Protein AF-A0A495A638-F1 (afdb_monomer)

Structure (mmCIF, N/CA/C/O backbone):
data_AF-A0A495A638-F1
#
_entry.id   AF-A0A495A638-F1
#
loop_
_atom_site.group_PDB
_atom_site.id
_atom_site.type_symbol
_atom_site.label_atom_id
_atom_site.label_alt_id
_atom_site.label_comp_id
_atom_site.label_asym_id
_atom_site.label_entity_id
_atom_site.label_seq_id
_atom_site.pdbx_PDB_ins_code
_atom_site.Cartn_x
_atom_site.Cartn_y
_atom_site.Cartn_z
_atom_site.occupancy
_atom_site.B_iso_or_equiv
_atom_site.auth_seq_id
_atom_site.auth_comp_id
_atom_site.auth_asym_id
_atom_site.auth_atom_id
_atom_site.pdbx_PDB_model_num
ATOM 1 N N . MET A 1 1 ? -1.294 9.140 -7.785 1.00 61.38 1 MET A N 1
ATOM 2 C CA . MET A 1 1 ? -2.385 8.685 -6.897 1.00 61.38 1 MET A CA 1
ATOM 3 C C . MET A 1 1 ? -3.559 9.631 -7.069 1.00 61.38 1 MET A C 1
ATOM 5 O O . MET A 1 1 ? -3.338 10.833 -7.015 1.00 61.38 1 MET A O 1
ATOM 9 N N . ASN A 1 2 ? -4.762 9.113 -7.320 1.00 72.81 2 ASN A N 1
ATOM 10 C CA . ASN A 1 2 ? -5.981 9.914 -7.435 1.00 72.81 2 AS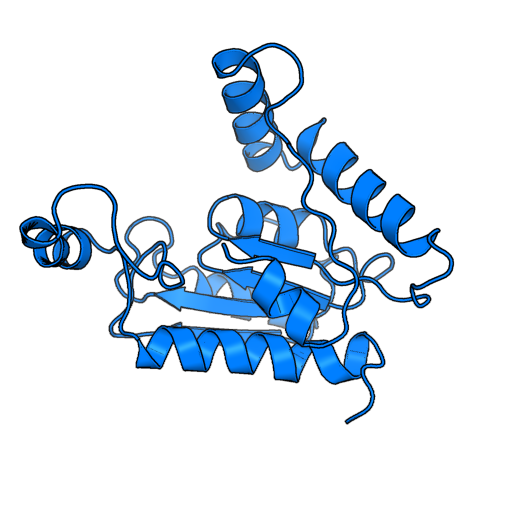N A CA 1
ATOM 11 C C . ASN A 1 2 ? -6.900 9.580 -6.244 1.00 72.81 2 ASN A C 1
ATOM 13 O O . ASN A 1 2 ? -7.662 8.619 -6.348 1.00 72.81 2 ASN A O 1
ATOM 17 N N . PRO A 1 3 ? -6.814 10.307 -5.112 1.00 79.19 3 PRO A N 1
ATOM 18 C CA . PRO A 1 3 ? -7.669 10.039 -3.951 1.00 79.19 3 PRO A CA 1
ATOM 19 C C . PRO A 1 3 ? -9.162 10.185 -4.281 1.00 79.19 3 PRO A C 1
ATOM 21 O O . PRO A 1 3 ? -9.983 9.487 -3.696 1.00 79.19 3 PRO A O 1
ATOM 24 N N . GLY A 1 4 ? -9.508 10.996 -5.290 1.00 85.69 4 GLY A N 1
ATOM 25 C CA . GLY A 1 4 ? -10.879 11.135 -5.783 1.00 85.69 4 GLY A CA 1
ATOM 26 C C . GLY A 1 4 ? -11.460 9.851 -6.380 1.00 85.69 4 GLY A C 1
ATOM 27 O O . GLY A 1 4 ? -12.674 9.694 -6.382 1.00 85.69 4 GLY A O 1
ATOM 28 N N . ARG A 1 5 ? -10.623 8.907 -6.841 1.00 90.94 5 ARG A N 1
ATOM 29 C CA . ARG A 1 5 ? -11.105 7.595 -7.301 1.00 90.94 5 ARG A CA 1
ATOM 30 C C . ARG A 1 5 ? -11.648 6.764 -6.139 1.00 90.94 5 ARG A C 1
ATOM 32 O O . ARG A 1 5 ? -12.732 6.220 -6.263 1.00 90.94 5 ARG A O 1
ATOM 39 N N . ILE A 1 6 ? -10.914 6.716 -5.026 1.00 92.31 6 ILE A N 1
ATOM 40 C CA . ILE A 1 6 ? -11.319 5.965 -3.828 1.00 92.31 6 ILE A CA 1
ATOM 41 C C . ILE A 1 6 ? -12.529 6.640 -3.174 1.00 92.31 6 ILE A C 1
ATOM 43 O O . ILE A 1 6 ? -13.487 5.964 -2.820 1.00 92.31 6 ILE A O 1
ATOM 47 N N . ALA A 1 7 ? -12.533 7.975 -3.094 1.00 91.50 7 ALA A N 1
ATOM 48 C CA . ALA A 1 7 ? -13.694 8.717 -2.603 1.00 91.50 7 ALA A CA 1
ATOM 49 C C . ALA A 1 7 ? -14.946 8.491 -3.474 1.00 91.50 7 ALA A C 1
ATOM 51 O O . ALA A 1 7 ? -16.061 8.425 -2.966 1.00 91.50 7 ALA A O 1
ATOM 52 N N . GLY A 1 8 ? -14.766 8.302 -4.786 1.00 92.00 8 GLY A N 1
ATOM 53 C CA . GLY A 1 8 ? -15.844 7.960 -5.717 1.00 92.00 8 GLY A CA 1
ATOM 54 C C . GLY A 1 8 ? -16.521 6.610 -5.447 1.00 92.00 8 GLY A C 1
ATOM 55 O O . GLY A 1 8 ? -17.632 6.405 -5.925 1.00 92.00 8 GLY A O 1
ATOM 56 N N . TRP A 1 9 ? -15.894 5.726 -4.665 1.00 92.00 9 TRP A N 1
ATOM 57 C CA . TRP A 1 9 ? -16.476 4.460 -4.205 1.00 92.00 9 TRP A CA 1
ATOM 58 C C . TRP A 1 9 ? -17.311 4.605 -2.920 1.00 92.00 9 TRP A C 1
ATOM 60 O O . TRP A 1 9 ? -17.818 3.616 -2.405 1.00 92.00 9 TRP A O 1
ATOM 70 N N . GLY A 1 10 ? -17.458 5.828 -2.393 1.00 91.19 10 GLY A N 1
ATOM 71 C CA . GLY A 1 10 ? -18.228 6.103 -1.176 1.00 91.19 10 GLY A CA 1
ATOM 72 C C . GLY A 1 10 ? -17.421 6.034 0.122 1.00 91.19 10 GLY A C 1
ATOM 73 O O . GLY A 1 10 ? -18.013 5.958 1.194 1.00 91.19 10 GLY A O 1
ATOM 74 N N . TYR A 1 11 ? -16.087 6.063 0.044 1.00 92.50 11 TYR A N 1
ATOM 75 C CA . TYR A 1 11 ? -15.212 6.096 1.218 1.00 92.50 11 TYR A CA 1
ATOM 76 C C . TYR A 1 11 ? -14.776 7.517 1.576 1.00 92.50 11 TYR A C 1
ATOM 78 O O . TYR A 1 11 ? -14.416 8.307 0.702 1.00 92.50 11 TYR A O 1
ATOM 86 N N . GLU A 1 12 ? -14.676 7.799 2.872 1.00 94.06 12 GLU A N 1
ATOM 87 C CA . GLU A 1 12 ? -13.921 8.951 3.363 1.00 94.06 12 GLU A CA 1
ATOM 88 C C . GLU A 1 12 ? -12.415 8.668 3.277 1.00 94.06 12 GLU A C 1
ATOM 90 O O . GLU A 1 12 ? -11.941 7.595 3.660 1.00 94.06 12 GLU A O 1
ATOM 95 N N . VAL A 1 13 ? -11.642 9.623 2.749 1.00 95.00 13 VAL A N 1
ATOM 96 C CA . VAL A 1 13 ? -10.218 9.421 2.432 1.00 95.00 13 VAL A CA 1
ATOM 97 C C . VAL A 1 13 ? -9.363 10.518 3.051 1.00 95.00 13 VAL A C 1
ATOM 99 O O . VAL A 1 13 ? -9.501 11.695 2.723 1.00 95.00 13 VAL A O 1
ATOM 102 N N . VAL A 1 14 ? -8.387 10.113 3.864 1.00 95.19 14 VAL A N 1
ATOM 103 C CA . VAL A 1 14 ? -7.319 10.986 4.364 1.00 95.19 14 VAL A CA 1
ATOM 104 C C . VAL A 1 14 ? -5.984 10.618 3.718 1.00 95.19 14 VAL A C 1
ATOM 106 O O . VAL A 1 14 ? -5.647 9.445 3.564 1.00 95.19 14 VAL A O 1
ATOM 109 N N . VAL A 1 15 ? -5.205 11.632 3.334 1.00 95.06 15 VAL A N 1
ATOM 110 C CA . VAL A 1 15 ? -3.858 11.461 2.771 1.00 95.06 15 VAL A CA 1
ATOM 111 C C . VAL A 1 15 ? -2.881 12.290 3.604 1.00 95.06 15 VAL A C 1
ATOM 113 O O . VAL A 1 15 ? -2.776 13.497 3.375 1.00 95.06 15 VAL A O 1
ATOM 116 N N . PRO A 1 16 ? -2.185 11.691 4.587 1.00 92.38 16 PRO A N 1
ATOM 117 C CA . PRO A 1 16 ? -1.263 12.445 5.425 1.00 92.38 16 PRO A CA 1
ATOM 118 C C . PRO A 1 16 ? -0.038 12.923 4.641 1.00 92.38 16 PRO A C 1
ATOM 120 O O . PRO A 1 16 ? 0.579 12.161 3.892 1.00 92.38 16 PRO A O 1
ATOM 123 N N . ASP A 1 17 ? 0.360 14.178 4.862 1.00 90.38 17 ASP A N 1
ATOM 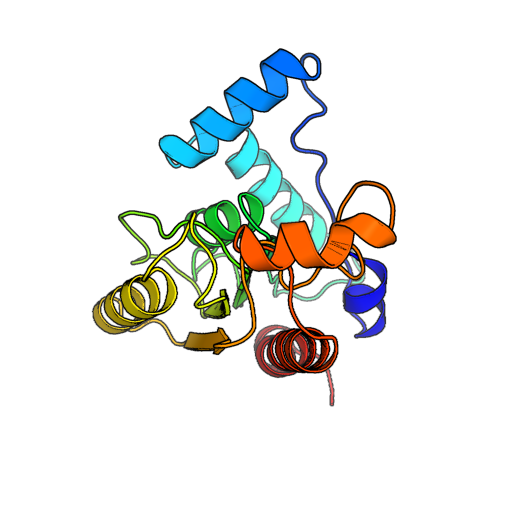124 C CA . ASP A 1 17 ? 1.629 14.703 4.359 1.00 90.38 17 ASP A CA 1
ATOM 125 C C . ASP A 1 17 ? 2.786 14.306 5.287 1.00 90.38 17 ASP A C 1
ATOM 127 O O . ASP A 1 17 ? 3.143 15.017 6.232 1.00 90.38 17 ASP A O 1
ATOM 131 N N . LEU A 1 18 ? 3.400 13.164 4.972 1.00 87.06 18 LEU A N 1
ATOM 132 C CA . LEU A 1 18 ? 4.546 12.610 5.702 1.00 87.06 18 LEU A CA 1
ATOM 133 C C . LEU A 1 18 ? 5.837 13.442 5.546 1.00 87.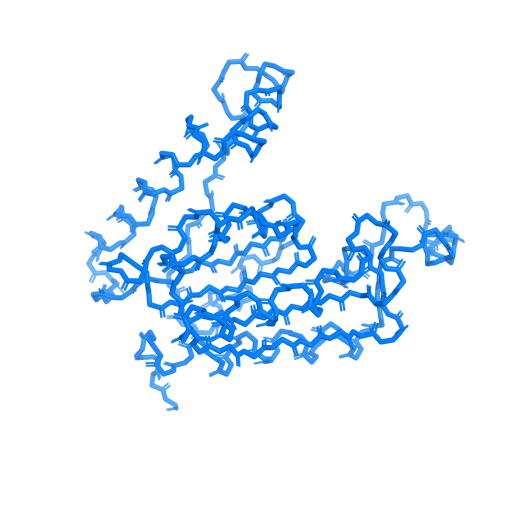06 18 LEU A C 1
ATOM 135 O O . LEU A 1 18 ? 6.838 13.150 6.204 1.00 87.06 18 LEU A O 1
ATOM 139 N N . TYR A 1 19 ? 5.847 14.470 4.688 1.00 83.81 19 TYR A N 1
ATOM 140 C CA . TYR A 1 19 ? 7.032 15.273 4.370 1.00 83.81 19 TYR A CA 1
ATOM 141 C C . TYR A 1 19 ? 6.978 16.717 4.886 1.00 83.81 19 TYR A C 1
ATOM 143 O O . TYR A 1 19 ? 7.816 17.540 4.509 1.00 83.81 19 TYR A O 1
ATOM 151 N N . SER A 1 20 ? 6.020 17.022 5.756 1.00 77.44 20 SER A N 1
ATOM 152 C CA . SER A 1 20 ? 5.736 18.384 6.217 1.00 77.44 20 SER A CA 1
ATOM 153 C C . SER A 1 20 ? 6.624 18.863 7.377 1.00 77.44 20 SER A C 1
ATOM 155 O O . SER A 1 20 ? 6.855 20.064 7.522 1.00 77.44 20 SER A O 1
ATOM 157 N N . ASP A 1 21 ? 7.176 17.952 8.186 1.00 67.75 21 ASP A N 1
ATOM 158 C CA . ASP A 1 21 ? 7.799 18.314 9.467 1.00 67.75 21 ASP A CA 1
ATOM 159 C C . ASP A 1 21 ? 9.340 18.392 9.409 1.00 67.75 21 ASP A C 1
ATOM 161 O O . ASP A 1 21 ? 10.048 17.381 9.479 1.00 67.75 21 ASP A O 1
ATOM 165 N N . GLY A 1 22 ? 9.886 19.606 9.263 1.00 62.41 22 GLY A N 1
ATOM 166 C CA . GLY A 1 22 ? 11.335 19.867 9.331 1.00 62.41 22 GLY A CA 1
ATOM 167 C C . GLY A 1 22 ? 12.065 20.114 8.000 1.00 62.41 22 GLY A C 1
ATOM 168 O O . GLY A 1 22 ? 13.298 20.080 7.977 1.00 62.41 22 GLY A O 1
ATOM 169 N N . GLY A 1 23 ? 11.337 20.407 6.917 1.00 71.12 23 GLY A N 1
ATOM 170 C CA . GLY A 1 23 ? 11.876 20.762 5.597 1.00 71.12 23 GLY A CA 1
ATOM 171 C C . GLY A 1 23 ? 12.256 19.555 4.726 1.00 71.12 23 GLY A C 1
ATOM 172 O O . GLY A 1 23 ? 12.795 18.560 5.208 1.00 71.12 23 GLY A O 1
ATOM 173 N N . ALA A 1 24 ? 12.040 19.670 3.408 1.00 73.38 24 ALA A N 1
ATOM 174 C CA . ALA A 1 24 ? 11.979 18.543 2.462 1.00 73.38 24 ALA A CA 1
ATOM 175 C C . ALA A 1 24 ? 13.090 17.478 2.598 1.00 73.38 24 ALA A C 1
ATOM 177 O O . ALA A 1 24 ? 12.812 16.281 2.566 1.00 73.38 24 ALA A O 1
ATOM 178 N N . ARG A 1 25 ? 14.357 17.881 2.789 1.00 76.00 25 ARG A N 1
ATOM 179 C CA . ARG A 1 25 ? 15.481 16.930 2.922 1.00 76.00 25 ARG A CA 1
ATOM 180 C C . ARG A 1 25 ? 15.446 16.140 4.231 1.00 76.00 25 ARG A C 1
ATOM 182 O O . ARG A 1 25 ? 15.685 14.935 4.215 1.00 76.00 25 ARG A O 1
ATOM 189 N N . ARG A 1 26 ? 15.171 16.801 5.359 1.00 77.31 26 ARG A N 1
ATOM 190 C CA . ARG A 1 26 ? 15.143 16.156 6.681 1.00 77.31 26 ARG A CA 1
ATOM 191 C C . ARG A 1 26 ? 13.958 15.203 6.778 1.00 77.31 26 ARG A C 1
ATOM 193 O O . ARG A 1 26 ? 14.130 14.088 7.266 1.00 77.31 26 ARG A O 1
ATOM 200 N N . CYS A 1 27 ? 12.805 15.611 6.251 1.00 79.56 27 CYS A N 1
ATOM 201 C CA . CYS A 1 27 ? 11.609 14.778 6.222 1.00 79.56 27 CYS A CA 1
ATOM 202 C C . CYS A 1 27 ? 11.807 13.538 5.347 1.00 79.56 27 CYS A C 1
ATOM 204 O O . CYS A 1 27 ? 11.461 12.437 5.767 1.00 79.56 27 CYS A O 1
ATOM 206 N N . LEU A 1 28 ? 12.427 13.684 4.168 1.00 84.12 28 LEU A N 1
ATOM 207 C CA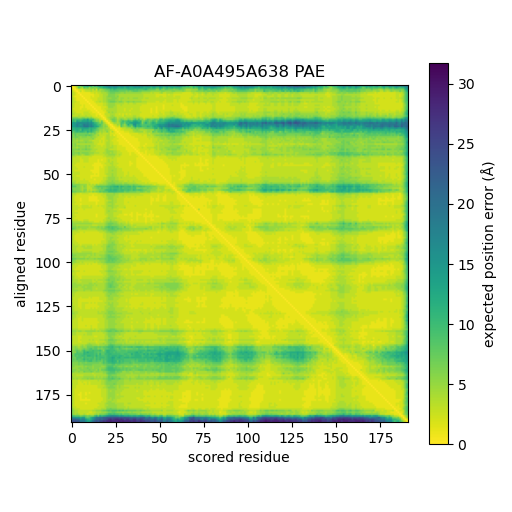 . LEU A 1 28 ? 12.711 12.546 3.293 1.00 84.12 28 LEU A CA 1
ATOM 208 C C . LEU A 1 28 ? 13.631 11.527 3.975 1.00 84.12 28 LEU A C 1
ATOM 210 O O . LEU A 1 28 ? 13.320 10.339 3.989 1.00 84.12 28 LEU A O 1
ATOM 214 N N . VAL A 1 29 ? 14.728 11.981 4.589 1.00 85.19 29 VAL A N 1
ATOM 215 C CA . VAL A 1 29 ? 15.650 11.092 5.317 1.00 85.19 29 VAL A CA 1
ATOM 216 C C . VAL A 1 29 ? 14.944 10.399 6.483 1.00 85.19 29 VAL A C 1
ATOM 218 O O . VAL A 1 29 ? 15.103 9.193 6.660 1.00 85.19 29 VAL A O 1
ATOM 221 N N . ALA A 1 30 ? 14.146 11.132 7.263 1.00 85.12 30 ALA A N 1
ATOM 222 C CA . ALA A 1 30 ? 13.390 10.562 8.375 1.00 85.12 30 ALA A CA 1
ATOM 223 C C . ALA A 1 30 ? 12.369 9.516 7.900 1.00 85.12 30 ALA A C 1
ATOM 225 O O . ALA A 1 30 ? 12.281 8.444 8.489 1.00 85.12 30 ALA A O 1
ATOM 226 N N . THR A 1 31 ? 11.662 9.787 6.804 1.00 87.00 31 THR A N 1
ATOM 227 C CA . THR A 1 31 ? 10.660 8.879 6.231 1.00 87.00 31 THR A CA 1
ATOM 228 C C . THR A 1 31 ? 11.309 7.612 5.677 1.00 87.00 31 THR A C 1
ATOM 230 O O . THR A 1 31 ? 10.886 6.507 6.008 1.00 87.00 31 THR A O 1
ATOM 233 N N . MET A 1 32 ? 12.404 7.747 4.922 1.00 88.12 32 MET A N 1
ATOM 234 C CA . MET A 1 32 ? 13.183 6.600 4.439 1.00 88.12 32 MET A CA 1
ATOM 235 C C . MET A 1 32 ? 13.738 5.770 5.601 1.00 88.12 32 MET A C 1
ATOM 237 O O . MET A 1 32 ? 13.712 4.540 5.560 1.00 88.12 32 MET A O 1
ATOM 241 N N . ARG A 1 33 ? 14.191 6.429 6.677 1.00 89.69 33 ARG A N 1
ATOM 242 C CA . ARG A 1 33 ? 14.616 5.737 7.895 1.00 89.69 33 ARG A CA 1
ATOM 243 C C . ARG A 1 33 ? 13.455 4.971 8.517 1.00 89.69 33 ARG A C 1
ATOM 245 O O . ARG A 1 33 ? 13.635 3.798 8.824 1.00 89.69 33 ARG A O 1
ATOM 252 N N . SER A 1 34 ? 12.280 5.589 8.638 1.00 91.25 34 SER A N 1
ATOM 253 C CA . SER A 1 34 ? 11.097 4.925 9.184 1.00 91.25 34 SER A CA 1
ATOM 254 C C . SER A 1 34 ? 10.675 3.699 8.396 1.00 91.25 34 SER A C 1
ATOM 256 O O . SER A 1 34 ? 10.327 2.694 9.012 1.00 91.25 34 SER A O 1
ATOM 258 N N . MET A 1 35 ? 10.791 3.750 7.068 1.00 89.88 35 MET A N 1
ATOM 259 C CA . MET A 1 35 ? 10.606 2.580 6.215 1.00 89.88 35 MET A CA 1
ATOM 260 C C . MET A 1 35 ? 11.610 1.476 6.559 1.00 89.88 35 MET A C 1
ATOM 262 O O . MET A 1 35 ? 11.230 0.341 6.818 1.00 89.88 35 MET A O 1
ATOM 266 N N . SER A 1 36 ? 12.901 1.818 6.603 1.00 88.12 36 SER A N 1
ATOM 267 C CA . SER A 1 36 ? 13.967 0.832 6.819 1.00 88.12 36 SER A CA 1
ATOM 268 C C . SER A 1 36 ? 13.940 0.182 8.205 1.00 88.12 36 SER A C 1
ATOM 270 O O . SER A 1 36 ? 14.322 -0.974 8.343 1.00 88.12 36 SER A O 1
ATOM 272 N N . THR A 1 37 ? 13.512 0.914 9.239 1.00 90.50 37 THR A N 1
ATOM 273 C CA . THR A 1 37 ? 13.539 0.435 10.629 1.00 90.50 37 THR A CA 1
ATOM 274 C C . THR A 1 37 ? 12.191 -0.090 11.108 1.00 90.50 37 THR A C 1
ATOM 276 O O . THR A 1 37 ? 12.114 -0.565 12.239 1.00 90.50 37 THR A O 1
ATOM 279 N N . GLY A 1 38 ? 11.119 0.086 10.326 1.00 89.88 38 GLY A N 1
ATOM 280 C CA . GLY A 1 38 ? 9.750 -0.200 10.763 1.00 89.88 38 GLY A CA 1
ATOM 281 C C . GLY A 1 38 ? 9.318 0.616 11.987 1.00 89.88 38 GLY A C 1
ATOM 282 O O . GLY A 1 38 ? 8.470 0.175 12.754 1.00 89.88 38 GLY A O 1
ATOM 283 N N . LYS A 1 39 ? 9.935 1.786 12.223 1.00 90.62 39 LYS A N 1
ATOM 284 C CA . LYS A 1 39 ? 9.698 2.632 13.412 1.00 90.62 39 LYS A CA 1
ATOM 285 C C . LYS A 1 39 ? 9.844 4.116 13.091 1.00 90.62 39 LYS A C 1
ATOM 287 O O . LYS A 1 39 ? 10.674 4.498 12.274 1.00 90.62 39 LYS A O 1
ATOM 292 N N . GLY A 1 40 ? 9.122 4.978 13.798 1.00 91.81 40 GLY A N 1
ATOM 293 C CA . GLY A 1 40 ? 9.324 6.430 13.764 1.00 91.81 40 GLY A CA 1
ATOM 294 C C . GLY A 1 40 ? 8.133 7.207 13.216 1.00 91.81 40 GLY A C 1
ATOM 295 O O . GLY A 1 40 ? 7.065 6.646 12.988 1.00 91.81 40 GLY A O 1
ATOM 296 N N . LYS A 1 41 ? 8.331 8.519 13.044 1.00 90.38 41 LYS A N 1
ATOM 297 C CA . LYS A 1 41 ? 7.247 9.491 12.857 1.00 90.38 41 LYS A CA 1
ATOM 298 C C . LYS A 1 41 ? 6.295 9.144 11.711 1.00 90.38 41 LYS A C 1
ATOM 300 O O . LYS A 1 41 ? 5.097 9.235 11.912 1.00 90.38 41 LYS A O 1
ATOM 305 N N . ALA A 1 42 ? 6.796 8.685 10.563 1.00 92.75 42 ALA A N 1
ATOM 306 C CA . ALA A 1 42 ? 5.929 8.375 9.425 1.00 92.75 42 ALA A CA 1
ATOM 307 C C . ALA A 1 42 ? 4.876 7.298 9.753 1.00 92.75 42 ALA A C 1
ATOM 309 O O . ALA A 1 42 ? 3.730 7.421 9.345 1.00 92.75 42 ALA A O 1
ATOM 310 N N . LEU A 1 43 ? 5.241 6.273 10.532 1.00 92.75 43 LEU A N 1
ATOM 311 C CA . LEU A 1 43 ? 4.301 5.225 10.949 1.00 92.75 43 LEU A CA 1
ATOM 312 C C . LEU A 1 43 ? 3.289 5.755 11.970 1.00 92.75 43 LEU A C 1
ATOM 314 O O . LEU A 1 43 ? 2.111 5.432 11.875 1.00 92.75 43 LEU A O 1
ATOM 318 N N . VAL A 1 44 ? 3.743 6.610 12.894 1.00 93.12 44 VAL A N 1
ATOM 319 C CA . VAL A 1 44 ? 2.876 7.276 13.880 1.00 93.12 44 VAL A CA 1
ATOM 320 C C . VAL A 1 44 ? 1.872 8.195 13.189 1.00 93.12 44 VAL A C 1
ATOM 322 O O . VAL A 1 44 ? 0.699 8.186 13.541 1.00 93.12 44 VAL A O 1
ATOM 325 N N . ASP A 1 45 ? 2.306 8.964 12.192 1.00 94.38 45 ASP A N 1
ATOM 326 C CA . ASP A 1 45 ? 1.437 9.874 11.446 1.00 94.38 45 ASP A CA 1
ATOM 327 C C . ASP A 1 45 ? 0.384 9.095 10.642 1.00 94.38 45 ASP A C 1
ATOM 329 O O . ASP A 1 45 ? -0.779 9.496 10.613 1.00 94.38 45 ASP A O 1
ATOM 333 N N . ILE A 1 46 ? 0.757 7.957 10.040 1.00 95.50 46 ILE A N 1
ATOM 334 C CA . ILE A 1 46 ? -0.185 7.056 9.354 1.00 95.50 46 ILE A CA 1
ATOM 335 C C . ILE A 1 46 ? -1.220 6.506 10.340 1.00 95.50 46 ILE A C 1
ATOM 337 O O . ILE A 1 46 ? -2.417 6.623 10.095 1.00 95.50 46 ILE A O 1
ATOM 341 N N . GLU A 1 47 ? -0.773 5.958 11.472 1.00 94.44 47 GLU A N 1
ATOM 342 C CA . GLU A 1 47 ? -1.663 5.407 12.499 1.00 94.44 47 GLU A CA 1
ATOM 343 C C . GLU A 1 47 ? -2.602 6.470 13.081 1.00 94.44 47 GLU A C 1
ATOM 345 O O . GLU A 1 47 ? -3.810 6.255 13.164 1.00 94.44 47 GLU A O 1
ATOM 350 N N . THR A 1 48 ? -2.068 7.649 13.403 1.00 95.06 48 THR A N 1
ATOM 351 C CA . THR A 1 48 ? -2.851 8.781 13.919 1.00 95.06 48 THR A CA 1
ATOM 352 C C . THR A 1 48 ? -3.885 9.247 12.895 1.00 95.06 48 THR A C 1
ATOM 354 O O . THR A 1 48 ? -5.000 9.603 13.266 1.00 95.06 48 THR A O 1
ATOM 357 N N . SER A 1 49 ? -3.553 9.215 11.600 1.00 95.56 49 SER A N 1
ATOM 358 C CA . SER A 1 49 ? -4.493 9.576 10.531 1.00 95.56 49 SER A CA 1
ATOM 359 C C . SER A 1 49 ? -5.632 8.566 10.406 1.00 95.56 49 SER A C 1
ATOM 361 O O . SER A 1 49 ? -6.779 8.971 10.244 1.00 95.56 49 SER A O 1
ATOM 363 N N . GLY A 1 50 ? -5.337 7.267 10.530 1.00 94.81 50 GLY A N 1
ATOM 364 C CA . GLY A 1 50 ? -6.362 6.220 10.564 1.00 94.81 50 GLY A CA 1
ATOM 365 C C . GLY A 1 50 ? -7.302 6.368 11.763 1.00 94.81 50 GLY A C 1
ATOM 366 O O . GLY A 1 50 ? -8.518 6.339 11.601 1.00 94.81 50 GLY A O 1
ATOM 367 N N . GLN A 1 51 ? -6.751 6.624 12.955 1.00 94.56 51 GLN A N 1
ATOM 368 C CA . GLN A 1 51 ? -7.541 6.889 14.165 1.00 94.56 51 GLN A CA 1
ATOM 369 C C . GLN A 1 51 ? -8.388 8.158 14.047 1.00 94.56 51 GLN A C 1
ATOM 371 O O . GLN A 1 51 ? -9.540 8.175 14.471 1.00 94.56 51 GLN A O 1
ATOM 376 N N . TRP A 1 52 ? -7.832 9.220 13.462 1.00 95.50 52 TRP A N 1
ATOM 377 C CA . TRP A 1 52 ? -8.576 10.447 13.204 1.00 95.50 52 TRP A CA 1
ATOM 378 C C . TRP A 1 52 ? -9.748 10.196 12.251 1.00 95.50 52 TRP A C 1
ATOM 380 O O . TRP A 1 52 ? -10.844 10.683 12.515 1.00 95.50 52 TRP A O 1
ATOM 390 N N . LEU A 1 53 ? -9.542 9.405 11.191 1.00 94.62 53 LEU A N 1
ATOM 391 C CA . LEU A 1 53 ? -10.590 9.057 10.231 1.00 94.62 53 LEU A CA 1
ATOM 392 C C . LEU A 1 53 ? -11.727 8.269 10.902 1.00 94.62 53 LEU A C 1
ATOM 394 O O . LEU A 1 53 ? -12.886 8.626 10.732 1.00 94.62 53 LEU A O 1
ATOM 398 N N . LEU A 1 54 ? -11.405 7.271 11.732 1.00 93.56 54 LEU A N 1
ATOM 399 C CA . LEU A 1 54 ? -12.385 6.502 12.522 1.00 93.56 54 LEU A CA 1
ATOM 400 C C . LEU A 1 54 ? -13.177 7.351 13.533 1.00 93.56 54 LEU A C 1
ATOM 402 O O . LEU A 1 54 ? -14.226 6.929 14.004 1.00 93.56 54 LEU A O 1
ATOM 406 N N . ALA A 1 55 ? -12.671 8.527 13.906 1.00 94.25 55 ALA A N 1
ATOM 407 C CA . ALA A 1 55 ? -13.342 9.433 14.834 1.00 94.25 55 ALA A CA 1
ATOM 408 C C . ALA A 1 55 ? -14.285 10.436 14.141 1.00 94.25 55 ALA A C 1
ATOM 410 O O . ALA A 1 55 ? -14.900 11.255 14.830 1.00 94.25 55 ALA A O 1
ATOM 411 N N . GLN A 1 56 ? -14.372 10.425 12.806 1.00 93.94 56 GLN A N 1
ATOM 412 C CA . GLN A 1 56 ? -15.268 11.318 12.071 1.00 93.94 56 GLN A CA 1
ATOM 413 C C . GLN A 1 56 ? -16.716 10.796 12.102 1.00 93.94 56 GLN A C 1
ATOM 415 O O . GLN A 1 56 ? -16.936 9.590 12.063 1.00 93.94 56 GLN A O 1
ATOM 420 N N . PRO A 1 57 ? -17.728 11.677 12.178 1.00 89.19 57 PRO A N 1
ATOM 421 C CA . PRO A 1 57 ? -19.126 11.250 12.257 1.00 89.19 57 PRO A CA 1
ATOM 422 C C . PRO A 1 57 ? -19.643 10.546 10.991 1.00 89.19 57 PRO A C 1
ATOM 424 O O . PRO A 1 57 ? -20.648 9.843 11.057 1.00 89.19 57 PRO A O 1
ATOM 427 N N . GLU A 1 58 ? -18.979 10.734 9.852 1.00 85.81 58 GLU A N 1
ATOM 428 C CA . GLU A 1 58 ? -19.334 10.158 8.554 1.00 85.81 58 GLU A CA 1
ATOM 429 C C . GLU A 1 58 ? -18.675 8.791 8.283 1.00 85.81 58 GLU A C 1
ATOM 431 O O . GLU A 1 58 ? -18.914 8.202 7.229 1.00 85.81 58 GLU A O 1
ATOM 436 N N . THR A 1 59 ? -17.853 8.267 9.204 1.00 87.75 59 THR A N 1
ATOM 437 C CA . THR A 1 59 ? -17.120 7.004 9.017 1.00 87.75 59 THR A CA 1
ATOM 438 C C . THR A 1 59 ? -17.726 5.830 9.784 1.00 87.75 59 THR A C 1
ATOM 440 O O . THR A 1 59 ? -18.609 5.973 10.630 1.00 87.75 59 THR A O 1
ATOM 443 N N . THR A 1 60 ? -17.289 4.623 9.422 1.00 86.56 60 THR A N 1
ATOM 444 C CA . THR A 1 60 ? -17.666 3.371 10.088 1.00 86.56 60 THR A CA 1
ATOM 445 C C . THR A 1 60 ? -16.643 3.007 11.168 1.00 86.56 60 THR A C 1
ATOM 447 O O . THR A 1 60 ? -15.660 3.711 11.388 1.00 86.56 60 THR A O 1
ATOM 450 N N . GLU A 1 61 ? -16.832 1.860 11.823 1.00 88.12 61 GLU A N 1
ATOM 451 C CA . GLU A 1 61 ? -15.862 1.308 12.781 1.00 88.12 61 GLU A CA 1
ATOM 452 C C . GLU A 1 61 ? -14.651 0.633 12.102 1.00 88.12 61 GLU A C 1
ATOM 454 O O . GLU A 1 61 ? -13.771 0.111 12.786 1.00 88.12 61 GLU A O 1
ATOM 459 N N . ALA A 1 62 ? -14.594 0.622 10.763 1.00 94.12 62 ALA A N 1
ATOM 460 C CA . ALA A 1 62 ? -13.560 -0.055 9.989 1.00 94.12 62 ALA A CA 1
ATOM 461 C C . ALA A 1 62 ? -12.758 0.930 9.130 1.00 94.12 62 ALA A C 1
ATOM 463 O O . ALA A 1 62 ? -13.307 1.792 8.447 1.00 94.12 62 ALA A O 1
ATOM 464 N N . VAL A 1 63 ? -11.436 0.756 9.114 1.00 96.19 63 VAL A N 1
ATOM 465 C CA . VAL A 1 63 ? -10.518 1.550 8.291 1.00 96.19 63 VAL A CA 1
ATOM 466 C C . VAL A 1 63 ? -9.626 0.641 7.456 1.00 96.19 63 VAL A C 1
ATOM 468 O O . VAL A 1 63 ? -9.121 -0.381 7.928 1.00 96.19 63 VAL A O 1
ATOM 471 N N . GLY A 1 64 ? -9.439 1.017 6.194 1.00 96.56 64 GLY A N 1
ATOM 472 C CA . GLY A 1 64 ? -8.486 0.393 5.285 1.00 96.56 64 GLY A CA 1
ATOM 473 C C . GLY A 1 64 ? -7.295 1.307 5.018 1.00 96.56 64 GLY A C 1
ATOM 474 O O . GLY A 1 64 ? -7.351 2.513 5.257 1.00 96.56 64 GLY A O 1
ATOM 475 N N . ILE A 1 65 ? -6.214 0.743 4.488 1.00 97.69 65 ILE A N 1
ATOM 476 C CA . ILE A 1 65 ? -5.026 1.507 4.095 1.00 97.69 65 ILE A CA 1
ATOM 477 C C . ILE A 1 65 ? -4.617 1.188 2.661 1.00 97.69 65 ILE A C 1
ATOM 479 O O . ILE A 1 65 ? -4.536 0.031 2.266 1.00 97.69 65 ILE A O 1
ATOM 483 N N . VAL A 1 66 ? -4.326 2.216 1.864 1.00 97.62 66 VAL A N 1
ATOM 484 C CA . VAL A 1 66 ? -3.863 2.058 0.478 1.00 97.62 66 VAL A CA 1
ATOM 485 C C . VAL A 1 66 ? -2.488 2.691 0.332 1.00 97.62 66 VAL A C 1
ATOM 487 O O . VAL A 1 66 ? -2.301 3.876 0.602 1.00 97.62 66 VAL A O 1
ATOM 490 N N . GLY A 1 67 ? -1.519 1.900 -0.123 1.00 97.00 67 GLY A N 1
ATOM 491 C CA . GLY A 1 67 ? -0.132 2.312 -0.272 1.00 97.00 67 GLY A CA 1
ATOM 492 C C . GLY A 1 67 ? 0.426 2.060 -1.671 1.00 97.00 67 GLY A C 1
ATOM 493 O O . GLY A 1 67 ? 0.132 1.047 -2.304 1.00 97.00 67 GLY A O 1
ATOM 494 N N . PHE A 1 68 ? 1.288 2.967 -2.137 1.00 96.12 68 PHE A N 1
ATOM 495 C CA . PHE A 1 68 ? 1.986 2.876 -3.426 1.00 96.12 68 PHE A CA 1
ATOM 496 C C . PHE A 1 68 ? 3.493 3.080 -3.245 1.00 96.12 68 PHE A C 1
ATOM 498 O O . PHE A 1 68 ? 3.891 4.017 -2.552 1.00 96.12 68 PHE A O 1
ATOM 505 N N . CYS A 1 69 ? 4.338 2.273 -3.898 1.00 94.44 69 CYS A N 1
ATOM 506 C CA . CYS A 1 69 ? 5.803 2.353 -3.779 1.00 94.44 69 CYS A CA 1
ATOM 507 C C . CYS A 1 69 ? 6.210 2.273 -2.296 1.00 94.44 69 CYS A C 1
ATOM 509 O O . CYS A 1 69 ? 5.837 1.332 -1.596 1.00 94.44 69 CYS A O 1
ATOM 511 N N . MET A 1 70 ? 6.892 3.291 -1.772 1.00 93.56 70 MET A N 1
ATOM 512 C CA . MET A 1 70 ? 7.202 3.403 -0.351 1.00 93.56 70 MET A CA 1
ATOM 513 C C . MET A 1 70 ? 5.925 3.353 0.505 1.00 93.56 70 MET A C 1
ATOM 515 O O . MET A 1 70 ? 5.885 2.655 1.507 1.00 93.56 70 MET A O 1
ATOM 519 N N . GLY A 1 71 ? 4.829 3.982 0.080 1.00 95.06 71 GLY A N 1
ATOM 520 C CA . GLY A 1 71 ? 3.541 3.862 0.768 1.00 95.06 71 GLY A CA 1
ATOM 521 C C . GLY A 1 71 ? 3.041 2.416 0.877 1.00 95.06 71 GLY A C 1
ATOM 522 O O . GLY A 1 71 ? 2.430 2.070 1.878 1.00 95.06 71 GLY A O 1
ATOM 523 N N . GLY A 1 72 ? 3.339 1.551 -0.100 1.00 96.75 72 GLY A N 1
ATOM 524 C CA . GLY A 1 72 ? 2.983 0.128 -0.046 1.00 96.75 72 GLY A CA 1
ATOM 525 C C . GLY A 1 72 ? 3.769 -0.622 1.033 1.00 96.75 72 GLY A C 1
ATOM 526 O O . GLY A 1 72 ? 3.199 -1.414 1.777 1.00 96.75 72 GLY A O 1
ATOM 527 N N . GLY A 1 73 ? 5.059 -0.308 1.185 1.00 95.94 73 GLY A N 1
ATOM 528 C CA . GLY A 1 73 ? 5.854 -0.819 2.306 1.00 95.94 73 GLY A CA 1
ATOM 529 C C . GLY A 1 73 ? 5.308 -0.348 3.657 1.00 95.94 73 GLY A C 1
ATOM 530 O O . GLY A 1 73 ? 5.235 -1.125 4.604 1.00 95.94 73 GLY A O 1
ATOM 531 N N . PHE A 1 74 ? 4.844 0.903 3.740 1.00 96.62 74 PHE A N 1
ATOM 532 C CA . PHE A 1 74 ? 4.260 1.432 4.970 1.00 96.62 74 PHE A CA 1
ATOM 533 C C . PHE A 1 74 ? 2.917 0.783 5.277 1.00 96.62 74 PHE A C 1
ATOM 535 O O . PHE A 1 74 ? 2.670 0.471 6.437 1.00 96.62 74 PHE A O 1
ATOM 542 N N . ALA A 1 75 ? 2.090 0.520 4.264 1.00 97.38 75 ALA A N 1
ATOM 543 C CA . ALA A 1 75 ? 0.852 -0.230 4.430 1.00 97.38 75 ALA A CA 1
ATOM 544 C C . ALA A 1 75 ? 1.126 -1.619 5.033 1.00 97.38 75 ALA A C 1
ATOM 546 O O . ALA A 1 75 ? 0.496 -1.976 6.021 1.00 97.38 75 ALA A O 1
ATOM 547 N N . LEU A 1 76 ? 2.136 -2.352 4.546 1.00 96.75 76 LEU A N 1
ATOM 548 C CA . LEU A 1 76 ? 2.531 -3.639 5.142 1.00 96.75 76 LEU A CA 1
ATOM 549 C C . LEU A 1 76 ? 3.059 -3.510 6.578 1.00 96.75 76 LEU A C 1
ATOM 551 O O . LEU A 1 76 ? 2.794 -4.370 7.411 1.00 96.75 76 LEU A O 1
ATOM 555 N N . LEU A 1 77 ? 3.807 -2.448 6.882 1.00 95.44 77 LEU A N 1
ATOM 556 C CA . LEU A 1 77 ? 4.330 -2.218 8.231 1.00 95.44 77 LEU A CA 1
ATOM 557 C C . LEU A 1 77 ? 3.237 -1.818 9.234 1.00 95.44 77 LEU A C 1
ATOM 559 O O . LEU A 1 77 ? 3.368 -2.132 10.413 1.00 95.44 77 LEU A O 1
ATOM 563 N N . THR A 1 78 ? 2.191 -1.119 8.786 1.00 94.12 78 THR A N 1
ATOM 564 C CA . THR A 1 78 ? 1.177 -0.501 9.661 1.00 94.12 78 THR A CA 1
ATOM 565 C C . THR A 1 78 ? -0.139 -1.253 9.745 1.00 94.12 78 THR A C 1
ATOM 567 O O . THR A 1 78 ? -0.827 -1.073 10.749 1.00 94.12 78 THR A O 1
ATOM 570 N N . CYS A 1 79 ? -0.499 -2.062 8.741 1.00 93.38 79 CYS A N 1
ATOM 571 C CA . CYS A 1 79 ? -1.803 -2.720 8.685 1.00 93.38 79 CYS A CA 1
ATOM 572 C C . CYS A 1 79 ? -1.903 -3.880 9.673 1.00 93.38 79 CYS A C 1
ATOM 574 O O . CYS A 1 79 ? -1.917 -5.038 9.289 1.00 93.38 79 CYS A O 1
ATOM 576 N N . ASP A 1 80 ? -1.938 -3.571 10.957 1.00 93.69 80 ASP A N 1
ATOM 577 C CA . ASP A 1 80 ? -2.173 -4.524 12.026 1.00 93.69 80 ASP A CA 1
ATOM 578 C C . ASP A 1 80 ? -3.636 -4.984 12.003 1.00 93.69 80 ASP A C 1
ATOM 580 O O . ASP A 1 80 ? -4.540 -4.147 11.952 1.00 93.69 80 ASP A O 1
ATOM 584 N N . ARG A 1 81 ? -3.873 -6.301 12.026 1.00 91.06 81 ARG A N 1
ATOM 585 C CA . ARG A 1 81 ? -5.219 -6.898 11.945 1.00 91.06 81 ARG A CA 1
ATOM 586 C C . ARG A 1 81 ? -6.171 -6.482 13.067 1.00 91.06 81 ARG A C 1
ATOM 588 O O . ARG A 1 81 ? -7.377 -6.609 12.891 1.00 91.06 81 ARG A O 1
ATOM 595 N N . ASP A 1 82 ? -5.645 -5.988 14.187 1.00 91.19 82 ASP A N 1
ATOM 596 C CA . ASP A 1 82 ? -6.459 -5.493 15.298 1.00 91.19 82 ASP A CA 1
ATOM 597 C C . ASP A 1 82 ? -6.846 -4.012 15.117 1.00 91.19 82 ASP A C 1
ATOM 599 O O . ASP A 1 82 ? -7.647 -3.482 15.885 1.00 91.19 82 ASP A O 1
ATOM 603 N N . ARG A 1 83 ? -6.263 -3.315 14.127 1.00 92.38 83 ARG A N 1
ATOM 604 C CA . ARG A 1 83 ? -6.467 -1.872 13.882 1.00 92.38 83 ARG A CA 1
ATOM 605 C C . ARG A 1 83 ? -6.993 -1.538 12.489 1.00 92.38 83 ARG A C 1
ATOM 607 O O . ARG A 1 83 ? -7.641 -0.510 12.326 1.00 92.38 83 ARG A O 1
ATOM 614 N N . TYR A 1 84 ? -6.713 -2.374 11.497 1.00 96.75 84 TYR A N 1
ATOM 615 C CA . TYR A 1 84 ? -7.105 -2.160 10.109 1.00 96.75 84 TYR A CA 1
ATOM 616 C C . TYR A 1 84 ? -7.839 -3.379 9.562 1.00 96.75 84 TYR A C 1
ATOM 618 O O . TYR A 1 84 ? -7.420 -4.519 9.761 1.00 96.75 84 TYR A O 1
ATOM 626 N N . ALA A 1 85 ? -8.902 -3.123 8.804 1.00 96.88 85 ALA A N 1
ATOM 627 C CA . ALA A 1 85 ? -9.718 -4.168 8.201 1.00 96.88 85 ALA A CA 1
ATOM 628 C C . ALA A 1 85 ? -9.084 -4.754 6.930 1.00 96.88 85 ALA A C 1
ATOM 630 O O . ALA A 1 85 ? -9.288 -5.926 6.623 1.00 96.88 85 ALA A O 1
ATOM 631 N N . VAL A 1 86 ? -8.335 -3.942 6.174 1.00 98.00 86 VAL A N 1
ATOM 632 C CA . VAL A 1 86 ? -7.776 -4.332 4.872 1.00 98.00 86 VAL A CA 1
ATOM 633 C C . VAL A 1 86 ? -6.650 -3.393 4.424 1.00 98.00 86 VAL A C 1
ATOM 635 O O . VAL A 1 86 ? -6.687 -2.187 4.685 1.00 98.00 86 VAL A O 1
ATOM 638 N N . ALA A 1 87 ? -5.661 -3.927 3.706 1.00 98.31 87 ALA A N 1
ATOM 639 C CA . ALA A 1 87 ? -4.620 -3.150 3.039 1.00 98.31 87 ALA A CA 1
ATOM 640 C C . ALA A 1 87 ? -4.599 -3.378 1.530 1.00 98.31 87 ALA A C 1
ATOM 642 O O . ALA A 1 87 ? -4.713 -4.503 1.053 1.00 98.31 87 ALA A O 1
ATOM 643 N N . SER A 1 88 ? -4.327 -2.309 0.784 1.00 98.31 88 SER A N 1
ATOM 644 C CA . SER A 1 88 ? -3.873 -2.365 -0.598 1.00 98.31 88 SER A CA 1
ATOM 645 C C . SER A 1 88 ? -2.393 -2.000 -0.679 1.00 98.31 88 SER A C 1
ATOM 647 O O . SER A 1 88 ? -1.980 -0.915 -0.260 1.00 98.31 88 SER A O 1
ATOM 649 N N . VAL A 1 89 ? -1.590 -2.901 -1.240 1.00 97.94 89 VAL A N 1
ATOM 650 C CA . VAL A 1 89 ? -0.130 -2.788 -1.319 1.00 97.94 89 VAL A CA 1
ATOM 651 C C . VAL A 1 89 ? 0.313 -2.823 -2.776 1.00 97.94 89 VAL A C 1
ATOM 653 O O . VAL A 1 89 ? 0.346 -3.869 -3.421 1.00 97.94 89 VAL A O 1
ATOM 656 N N . ASN A 1 90 ? 0.698 -1.669 -3.312 1.00 97.88 90 ASN A N 1
ATOM 657 C CA . ASN A 1 90 ? 1.010 -1.539 -4.732 1.00 97.88 90 ASN A CA 1
ATOM 658 C C . ASN A 1 90 ? 2.503 -1.272 -4.922 1.00 97.88 90 ASN A C 1
ATOM 660 O O . ASN A 1 90 ? 2.998 -0.219 -4.506 1.00 97.88 90 ASN A O 1
ATOM 664 N N . TYR A 1 91 ? 3.209 -2.236 -5.534 1.00 96.56 91 TYR A N 1
ATOM 665 C CA . TYR A 1 91 ? 4.655 -2.197 -5.822 1.00 96.56 91 TYR A CA 1
ATOM 666 C C . TYR A 1 91 ? 5.490 -1.705 -4.622 1.00 96.56 91 TYR A C 1
ATOM 668 O O . TYR A 1 91 ? 6.408 -0.889 -4.753 1.00 96.56 91 TYR A O 1
ATOM 676 N N . GLY A 1 92 ? 5.122 -2.180 -3.428 1.00 95.56 92 GLY A N 1
ATOM 677 C CA . GLY A 1 92 ? 5.777 -1.860 -2.165 1.00 95.56 92 GLY A CA 1
ATOM 678 C C . GLY A 1 92 ? 6.788 -2.918 -1.742 1.00 95.56 92 GLY A C 1
ATOM 679 O O . GLY A 1 92 ? 6.597 -4.112 -1.978 1.00 95.56 92 GLY A O 1
ATOM 680 N N . THR A 1 93 ? 7.859 -2.482 -1.085 1.00 94.31 93 THR A N 1
ATOM 681 C CA . THR A 1 93 ? 8.885 -3.385 -0.560 1.00 94.31 93 THR A CA 1
ATOM 682 C C . THR A 1 93 ? 8.326 -4.240 0.577 1.00 94.31 93 THR A C 1
ATOM 684 O O . THR A 1 93 ? 7.761 -3.717 1.534 1.00 94.31 93 THR A O 1
ATOM 687 N N . VAL A 1 94 ? 8.513 -5.559 0.481 1.00 95.75 94 VAL A N 1
ATOM 688 C CA . VAL A 1 94 ? 8.015 -6.529 1.468 1.00 95.75 94 VAL A CA 1
ATOM 689 C C . VAL A 1 94 ? 8.935 -6.555 2.698 1.00 95.75 94 VAL A C 1
ATOM 691 O O . VAL A 1 94 ? 10.099 -6.971 2.547 1.00 95.75 94 VAL A O 1
ATOM 694 N N . PRO A 1 95 ? 8.444 -6.169 3.895 1.00 93.69 95 PRO A N 1
ATOM 695 C CA . PRO A 1 95 ? 9.231 -6.158 5.124 1.00 93.69 95 PRO A CA 1
ATOM 696 C C . PRO A 1 95 ? 9.585 -7.580 5.581 1.00 93.69 95 PRO A C 1
ATOM 698 O O . PRO A 1 95 ? 9.153 -8.582 5.000 1.00 93.69 95 PRO A O 1
ATOM 701 N N . GLU A 1 96 ? 10.440 -7.689 6.598 1.00 91.94 96 GLU A N 1
ATOM 702 C CA . GLU A 1 96 ? 10.834 -8.985 7.163 1.00 91.94 96 GLU A CA 1
ATOM 703 C C . GLU A 1 96 ? 9.670 -9.695 7.852 1.00 91.94 96 GLU A C 1
ATOM 705 O O . GLU A 1 96 ? 9.481 -10.890 7.623 1.00 91.94 96 GLU A O 1
ATOM 710 N N . ASP A 1 97 ? 8.853 -8.946 8.583 1.00 91.69 97 ASP A N 1
ATOM 711 C CA . ASP A 1 97 ? 7.694 -9.451 9.303 1.00 91.69 97 ASP A CA 1
ATOM 712 C C . ASP A 1 97 ? 6.399 -8.851 8.741 1.00 91.69 97 ASP A C 1
ATOM 714 O O . ASP A 1 97 ? 6.288 -7.638 8.558 1.00 91.69 97 ASP A O 1
ATOM 718 N N . VAL A 1 98 ? 5.443 -9.729 8.447 1.00 94.62 98 VAL A N 1
ATOM 719 C CA . VAL A 1 98 ? 4.053 -9.412 8.067 1.00 94.62 98 VAL A CA 1
ATOM 720 C C . VAL A 1 98 ? 3.072 -10.253 8.893 1.00 94.62 98 VAL A C 1
ATOM 722 O O . VAL A 1 98 ? 1.894 -10.360 8.565 1.00 94.62 98 VAL A O 1
ATOM 725 N N . GLY A 1 99 ? 3.556 -10.884 9.966 1.00 91.94 99 GLY A N 1
ATOM 726 C CA . GLY A 1 99 ? 2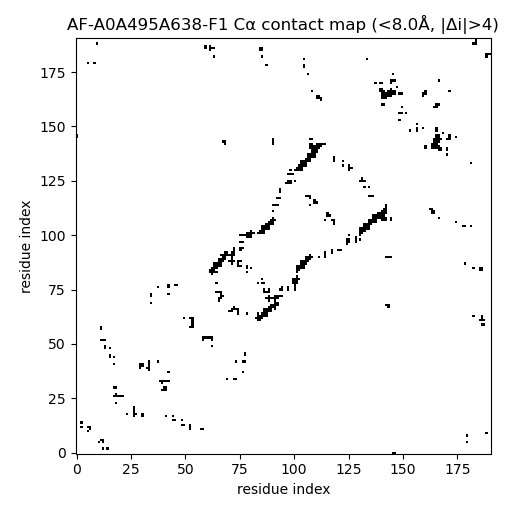.806 -11.800 10.814 1.00 91.94 99 GLY A CA 1
ATOM 727 C C . GLY A 1 99 ? 1.714 -11.131 11.640 1.00 91.94 99 GLY A C 1
ATOM 728 O O . GLY A 1 99 ? 0.898 -11.838 12.224 1.00 91.94 99 GLY A O 1
ATOM 729 N N . HIS A 1 100 ? 1.668 -9.798 11.670 1.00 92.62 100 HIS A N 1
ATOM 730 C CA . HIS A 1 100 ? 0.612 -8.960 12.248 1.00 92.62 100 HIS A CA 1
ATOM 731 C C . HIS A 1 100 ? -0.378 -8.426 11.206 1.00 92.62 100 HIS A C 1
ATOM 733 O O . HIS A 1 100 ? -1.369 -7.807 11.586 1.00 92.62 100 HIS A O 1
ATOM 739 N N . ALA A 1 101 ? -0.129 -8.660 9.913 1.00 96.12 101 ALA A N 1
ATOM 740 C CA . ALA A 1 101 ? -0.881 -8.015 8.850 1.00 96.12 101 ALA A CA 1
ATOM 741 C C . ALA A 1 101 ? -2.381 -8.369 8.883 1.00 96.12 101 ALA A C 1
ATOM 743 O O . ALA A 1 101 ? -2.771 -9.511 9.167 1.00 96.12 101 ALA A O 1
ATOM 744 N N . CYS A 1 102 ? -3.198 -7.368 8.571 1.00 97.31 102 CYS A N 1
ATOM 745 C CA . CYS A 1 102 ? -4.578 -7.471 8.116 1.00 97.31 102 CYS A CA 1
ATOM 746 C C . CYS A 1 102 ? -4.638 -8.153 6.728 1.00 97.31 102 CYS A C 1
ATOM 748 O O . CYS A 1 102 ? -3.596 -8.313 6.085 1.00 97.31 102 CYS A O 1
ATOM 750 N N . PRO A 1 103 ? -5.827 -8.514 6.211 1.00 98.12 103 PRO A N 1
ATOM 751 C CA . PRO A 1 103 ? -5.972 -8.990 4.838 1.00 98.12 103 PRO A CA 1
ATOM 752 C C . PRO A 1 103 ? -5.394 -8.023 3.789 1.00 98.12 103 PRO A C 1
ATOM 754 O O . PRO A 1 103 ? -5.619 -6.814 3.862 1.00 98.12 103 PRO A O 1
ATOM 757 N N . VAL A 1 104 ? -4.685 -8.551 2.785 1.00 98.50 104 VAL A N 1
ATOM 758 C CA . VAL A 1 104 ? -3.929 -7.735 1.811 1.00 98.50 104 VAL A CA 1
ATOM 759 C C . VAL A 1 104 ? -4.358 -8.000 0.370 1.00 98.50 104 VAL A C 1
ATOM 761 O O . VAL A 1 104 ? -4.250 -9.122 -0.110 1.00 98.50 104 VAL A O 1
ATOM 764 N N . VAL A 1 105 ? -4.710 -6.953 -0.374 1.00 98.69 105 VAL A N 1
ATOM 765 C CA . VAL A 1 105 ? -4.714 -6.977 -1.845 1.00 98.69 105 VAL A CA 1
ATOM 766 C C . VAL A 1 105 ? -3.450 -6.307 -2.374 1.00 98.69 105 VAL A C 1
ATOM 768 O O . VAL A 1 105 ? -3.101 -5.196 -1.979 1.00 98.69 105 VAL A O 1
ATOM 771 N N . GLY A 1 106 ? -2.727 -6.970 -3.271 1.00 98.25 106 GLY A N 1
ATOM 772 C CA . GLY A 1 106 ? -1.442 -6.497 -3.774 1.00 98.25 106 GLY A CA 1
ATOM 773 C C . GLY A 1 106 ? -1.340 -6.508 -5.289 1.00 98.25 106 GLY A C 1
ATOM 774 O O . GLY A 1 106 ? -1.874 -7.393 -5.960 1.00 98.25 106 GLY A O 1
ATOM 775 N N . SER A 1 107 ? -0.634 -5.518 -5.834 1.00 98.50 107 SER A N 1
ATOM 776 C CA . SER A 1 107 ? -0.367 -5.404 -7.272 1.00 98.50 107 SER A CA 1
ATOM 777 C C . SER A 1 107 ? 1.105 -5.086 -7.526 1.00 98.50 107 SER A C 1
ATOM 779 O O . SER A 1 107 ? 1.608 -4.039 -7.109 1.00 98.50 107 SER A O 1
ATOM 781 N N . TYR A 1 108 ? 1.786 -5.978 -8.239 1.00 98.44 108 TYR A N 1
ATOM 782 C CA . TYR A 1 108 ? 3.210 -5.902 -8.571 1.00 98.44 108 TYR A CA 1
ATOM 783 C C . TYR A 1 108 ? 3.422 -6.012 -10.080 1.00 98.44 108 TYR A C 1
ATOM 785 O O . TYR A 1 108 ? 2.610 -6.605 -10.778 1.00 98.44 108 TYR A O 1
ATOM 793 N N . GLY A 1 109 ? 4.503 -5.442 -10.603 1.00 97.75 109 GLY A N 1
ATOM 794 C CA . GLY A 1 109 ? 4.881 -5.614 -12.006 1.00 97.75 109 GLY A CA 1
ATOM 795 C C . GLY A 1 109 ? 6.043 -6.591 -12.146 1.00 97.75 109 GLY A C 1
ATOM 796 O O . GLY A 1 109 ? 7.041 -6.430 -11.447 1.00 97.75 109 GLY A O 1
ATOM 797 N N . ALA A 1 110 ? 5.964 -7.548 -13.072 1.00 97.00 110 ALA A N 1
ATOM 798 C CA . ALA A 1 110 ? 7.064 -8.484 -13.340 1.00 97.00 110 ALA A CA 1
ATOM 799 C C . ALA A 1 110 ? 8.332 -7.769 -13.857 1.00 97.00 110 ALA A C 1
ATOM 801 O O . ALA A 1 110 ? 9.457 -8.231 -13.663 1.00 97.00 110 ALA A O 1
ATOM 802 N N . GLY A 1 111 ? 8.156 -6.612 -14.501 1.00 96.00 111 GLY A N 1
ATOM 803 C CA . GLY A 1 111 ? 9.229 -5.720 -14.931 1.00 96.00 111 GLY A CA 1
ATOM 804 C C . GLY A 1 111 ? 9.764 -4.794 -13.834 1.00 96.00 111 GLY A C 1
ATOM 805 O O . GLY A 1 111 ? 10.691 -4.033 -14.108 1.00 96.00 111 GLY A O 1
ATOM 806 N N . ASP A 1 112 ? 9.216 -4.817 -12.611 1.00 96.50 112 ASP A N 1
ATOM 807 C CA . ASP A 1 112 ? 9.670 -3.958 -11.512 1.00 96.50 112 ASP A CA 1
ATOM 808 C C . ASP A 1 112 ? 11.059 -4.400 -11.033 1.00 96.50 112 ASP A C 1
ATOM 810 O O . ASP A 1 112 ? 11.232 -5.381 -10.307 1.00 96.50 112 ASP A O 1
ATOM 814 N N . LEU A 1 113 ? 12.077 -3.637 -11.430 1.00 93.88 113 LEU A N 1
ATOM 815 C CA . LEU A 1 113 ? 13.465 -3.901 -11.061 1.00 93.88 113 LEU A CA 1
ATOM 816 C C . LEU A 1 113 ? 13.750 -3.665 -9.570 1.00 93.88 113 LEU A C 1
ATOM 818 O O . LEU A 1 113 ? 14.705 -4.238 -9.049 1.00 93.88 113 LEU A O 1
ATOM 822 N N . GLN A 1 114 ? 12.948 -2.840 -8.891 1.00 91.94 114 GLN A N 1
ATOM 823 C CA . GLN A 1 114 ? 13.131 -2.489 -7.479 1.00 91.94 114 GLN A CA 1
ATOM 824 C C . GLN A 1 114 ? 12.545 -3.555 -6.551 1.00 91.94 114 GLN A C 1
ATOM 826 O O . GLN A 1 114 ? 13.082 -3.796 -5.473 1.00 91.94 114 GLN A O 1
ATOM 831 N N . ASN A 1 115 ? 11.465 -4.210 -6.980 1.00 93.75 115 ASN A N 1
ATOM 832 C CA . ASN A 1 115 ? 10.732 -5.198 -6.190 1.00 93.75 115 ASN A CA 1
ATOM 833 C C . ASN A 1 115 ? 10.687 -6.578 -6.865 1.00 93.75 115 ASN A C 1
ATOM 835 O O . ASN A 1 115 ? 9.672 -7.271 -6.804 1.00 93.75 115 ASN A O 1
ATOM 839 N N . ARG A 1 116 ? 11.783 -7.002 -7.505 1.00 94.81 116 ARG A N 1
ATOM 840 C CA . ARG A 1 116 ? 11.856 -8.320 -8.156 1.00 94.81 116 ARG A CA 1
ATOM 841 C C . ARG A 1 116 ? 11.505 -9.445 -7.177 1.00 94.81 116 ARG A C 1
ATOM 843 O O . ARG A 1 116 ? 12.127 -9.564 -6.122 1.00 94.81 116 ARG A O 1
ATOM 850 N N . GLY A 1 117 ? 10.526 -10.271 -7.547 1.00 96.31 117 GLY A N 1
ATOM 851 C CA . GLY A 1 117 ? 10.053 -11.396 -6.733 1.00 96.31 117 GLY A CA 1
ATOM 852 C C . GLY A 1 117 ? 9.261 -10.992 -5.485 1.00 96.31 117 GLY A C 1
ATOM 853 O O . GLY A 1 117 ? 9.005 -11.837 -4.629 1.00 96.31 117 GLY A O 1
ATOM 854 N N . ALA A 1 118 ? 8.881 -9.718 -5.343 1.00 96.94 118 ALA A N 1
ATOM 855 C CA . ALA A 1 118 ? 8.140 -9.249 -4.178 1.00 96.94 118 ALA A CA 1
ATOM 856 C C . ALA A 1 118 ? 6.740 -9.864 -4.073 1.00 96.94 118 ALA A C 1
ATOM 858 O O . ALA A 1 118 ? 6.332 -10.157 -2.955 1.00 96.94 118 ALA A O 1
ATOM 859 N N . ALA A 1 119 ? 6.047 -10.110 -5.193 1.00 97.94 119 ALA A N 1
ATOM 860 C CA . ALA A 1 119 ? 4.738 -10.767 -5.189 1.00 97.94 119 ALA A CA 1
ATOM 861 C C . ALA A 1 119 ? 4.819 -12.147 -4.520 1.00 97.94 119 ALA A C 1
ATOM 863 O O . ALA A 1 119 ? 4.253 -12.345 -3.449 1.00 97.94 119 ALA A O 1
ATOM 864 N N . GLN A 1 120 ? 5.653 -13.036 -5.065 1.00 98.12 120 GLN A N 1
ATOM 865 C CA . GLN A 1 120 ? 5.860 -14.380 -4.522 1.00 98.12 120 GLN A CA 1
ATOM 866 C C . GLN A 1 120 ? 6.395 -14.358 -3.079 1.00 98.12 120 GLN A C 1
ATOM 868 O O . GLN A 1 120 ? 5.997 -15.166 -2.241 1.00 98.12 120 GLN A O 1
ATOM 873 N N . LYS A 1 121 ? 7.302 -13.422 -2.759 1.00 98.19 121 LYS A N 1
ATOM 874 C CA . LYS A 1 121 ? 7.815 -13.251 -1.391 1.00 98.19 121 LYS A CA 1
ATOM 875 C C . LYS A 1 121 ? 6.705 -12.846 -0.420 1.00 98.19 121 LYS A C 1
ATOM 877 O O . LYS A 1 121 ? 6.741 -13.274 0.731 1.00 98.19 121 LYS A O 1
ATOM 882 N N . LEU A 1 122 ? 5.783 -11.983 -0.841 1.00 98.38 122 LEU A N 1
ATOM 883 C CA . LEU A 1 122 ? 4.671 -11.537 -0.011 1.00 98.38 122 LEU A CA 1
ATOM 884 C C . LEU A 1 122 ? 3.670 -12.673 0.204 1.00 98.38 122 LEU A C 1
ATOM 886 O O . LEU A 1 122 ? 3.360 -12.954 1.356 1.00 98.38 122 LEU A O 1
ATOM 890 N N . GLU A 1 123 ? 3.253 -13.363 -0.861 1.00 98.50 123 GLU A N 1
ATOM 891 C CA . GLU A 1 123 ? 2.359 -14.532 -0.797 1.00 98.50 123 GLU A CA 1
ATOM 892 C C . GLU A 1 123 ? 2.877 -15.573 0.199 1.00 98.50 123 GLU A C 1
ATOM 894 O O . GLU A 1 123 ? 2.206 -15.874 1.181 1.00 98.50 123 GLU A O 1
ATOM 899 N N . ALA A 1 124 ? 4.132 -16.012 0.045 1.00 98.44 124 ALA A N 1
ATOM 900 C CA . ALA A 1 124 ? 4.725 -17.025 0.918 1.00 98.44 124 ALA A CA 1
ATOM 901 C C . ALA A 1 124 ? 4.748 -16.614 2.402 1.00 98.44 124 ALA A C 1
ATOM 903 O O . ALA A 1 124 ? 4.644 -17.457 3.296 1.00 98.44 124 ALA A O 1
ATOM 904 N N . LYS A 1 125 ? 4.907 -15.317 2.688 1.00 98.19 125 LYS A N 1
ATOM 905 C CA . LYS A 1 125 ? 4.897 -14.810 4.064 1.00 98.19 125 LYS A CA 1
ATOM 906 C C . LYS A 1 125 ? 3.490 -14.686 4.634 1.00 98.19 125 LYS A C 1
ATOM 908 O O . LYS A 1 125 ? 3.304 -14.979 5.812 1.00 98.19 125 LYS A O 1
ATOM 913 N N . LEU A 1 126 ? 2.526 -14.249 3.826 1.00 98.06 126 LEU A N 1
ATOM 914 C CA . LEU A 1 126 ? 1.128 -14.158 4.238 1.00 98.06 126 LEU A CA 1
ATOM 915 C C . LEU A 1 126 ? 0.532 -15.559 4.441 1.00 98.06 126 LEU A C 1
ATOM 917 O O . LEU A 1 126 ? -0.140 -15.772 5.447 1.00 98.06 126 LEU A O 1
ATOM 921 N N . ASP A 1 127 ? 0.890 -16.531 3.593 1.00 98.44 127 ASP A N 1
ATOM 922 C CA . ASP A 1 127 ? 0.581 -17.955 3.786 1.00 98.44 127 ASP A CA 1
ATOM 923 C C . ASP A 1 127 ? 1.106 -18.455 5.138 1.00 98.44 127 ASP A C 1
ATOM 925 O O . ASP A 1 127 ? 0.353 -18.995 5.951 1.00 98.44 127 ASP A O 1
ATOM 929 N N . ALA A 1 128 ? 2.396 -18.231 5.420 1.00 98.00 128 ALA A N 1
ATOM 930 C CA . ALA A 1 128 ? 3.020 -18.651 6.675 1.00 98.00 128 ALA A CA 1
ATOM 931 C C . ALA A 1 128 ? 2.376 -17.998 7.913 1.00 98.00 128 ALA A C 1
ATOM 933 O O . ALA A 1 128 ? 2.372 -18.591 8.991 1.00 98.00 128 ALA A O 1
ATOM 934 N N . ALA A 1 129 ? 1.821 -16.794 7.756 1.00 96.81 129 ALA A N 1
ATOM 935 C CA . ALA A 1 129 ? 1.117 -16.057 8.799 1.00 96.81 129 ALA A CA 1
ATOM 936 C C . ALA A 1 129 ? -0.398 -16.334 8.847 1.00 96.81 129 ALA A C 1
ATOM 938 O O . ALA A 1 129 ? -1.077 -15.780 9.710 1.00 96.81 129 ALA A O 1
ATOM 939 N N . SER A 1 130 ? -0.934 -17.170 7.946 1.00 97.12 130 SER A N 1
ATOM 940 C CA . SER A 1 130 ? -2.380 -17.404 7.786 1.00 97.12 130 SER A CA 1
ATOM 941 C C . SER A 1 130 ? -3.189 -16.111 7.586 1.00 97.12 130 SER A C 1
ATOM 943 O O . SER A 1 130 ? -4.296 -15.968 8.104 1.00 97.12 130 SER A O 1
ATOM 945 N N . VAL A 1 131 ? -2.629 -15.156 6.841 1.00 97.12 131 VAL A N 1
ATOM 946 C CA . VAL A 1 131 ? -3.283 -13.891 6.481 1.00 97.12 131 VAL A CA 1
ATOM 947 C C . VAL A 1 131 ? -3.924 -14.036 5.103 1.00 97.12 131 VAL A C 1
ATOM 949 O O . VAL A 1 131 ? -3.258 -14.445 4.159 1.00 97.12 131 VAL A O 1
ATOM 952 N N . GLY A 1 132 ? -5.207 -13.689 4.972 1.00 97.12 132 GLY A N 1
ATOM 953 C CA . GLY A 1 132 ? -5.906 -13.724 3.683 1.00 97.12 132 GLY A CA 1
ATOM 954 C C . GLY A 1 132 ? -5.368 -12.677 2.706 1.00 97.12 132 GLY A C 1
ATOM 955 O O . GLY A 1 132 ? -5.147 -11.525 3.091 1.00 97.12 132 GLY A O 1
ATOM 956 N N . TYR A 1 133 ? -5.175 -13.053 1.443 1.00 98.31 133 TYR A N 1
ATOM 957 C CA . TYR A 1 133 ? -4.667 -12.133 0.432 1.00 98.31 133 TYR A CA 1
ATOM 958 C C . TYR A 1 133 ? -5.235 -12.356 -0.966 1.00 98.31 133 TYR A C 1
ATOM 960 O O . TYR A 1 133 ? -5.697 -13.441 -1.307 1.00 98.31 133 TYR A O 1
ATOM 968 N N . ASP A 1 134 ? -5.103 -11.318 -1.787 1.00 98.31 134 ASP A N 1
ATOM 969 C CA . ASP A 1 134 ? -5.202 -11.376 -3.241 1.00 98.31 134 ASP A CA 1
ATOM 970 C C . ASP A 1 134 ? -3.989 -10.638 -3.840 1.00 98.31 134 ASP A C 1
ATOM 972 O O . ASP A 1 134 ? -3.945 -9.406 -3.879 1.00 98.31 134 ASP A O 1
ATOM 976 N N . ILE A 1 135 ? -2.967 -11.362 -4.305 1.00 98.56 135 ILE A N 1
ATOM 977 C CA . ILE A 1 135 ? -1.747 -10.781 -4.892 1.00 98.56 135 ILE A CA 1
ATOM 978 C C . ILE A 1 135 ? -1.724 -11.058 -6.400 1.00 98.56 135 ILE A C 1
ATOM 980 O O . ILE A 1 135 ? -1.930 -12.180 -6.840 1.00 98.56 135 ILE A O 1
ATOM 984 N N . GLN A 1 136 ? -1.461 -10.022 -7.203 1.00 98.50 136 GLN A N 1
ATOM 985 C CA . GLN A 1 136 ? -1.300 -10.147 -8.653 1.00 98.50 136 GLN A CA 1
ATOM 986 C C . GLN A 1 136 ? 0.032 -9.551 -9.081 1.00 98.50 136 GLN A C 1
ATOM 988 O O . GLN A 1 136 ? 0.325 -8.383 -8.805 1.00 98.50 136 GLN A O 1
ATOM 993 N N . GLU A 1 137 ? 0.798 -10.335 -9.833 1.00 98.44 137 GLU A N 1
ATOM 994 C CA . GLU A 1 137 ? 1.939 -9.848 -10.599 1.00 98.44 137 GLU A CA 1
ATOM 995 C C . GLU A 1 137 ? 1.550 -9.692 -12.075 1.00 98.44 137 GLU A C 1
ATOM 997 O O . GLU A 1 137 ? 1.047 -10.624 -12.700 1.00 98.44 137 GLU A O 1
ATOM 1002 N N . TYR A 1 138 ? 1.742 -8.501 -12.635 1.00 97.88 138 TYR A N 1
ATOM 1003 C CA . TYR A 1 138 ? 1.375 -8.163 -14.009 1.00 97.88 138 TYR A CA 1
ATOM 1004 C C . TYR A 1 138 ? 2.593 -8.331 -14.932 1.00 97.88 138 TYR A C 1
ATOM 1006 O O . TYR A 1 138 ? 3.572 -7.593 -14.766 1.00 97.88 138 TYR A O 1
ATOM 1014 N N . PRO A 1 139 ? 2.556 -9.245 -15.925 1.00 96.50 139 PRO A N 1
ATOM 1015 C CA . PRO A 1 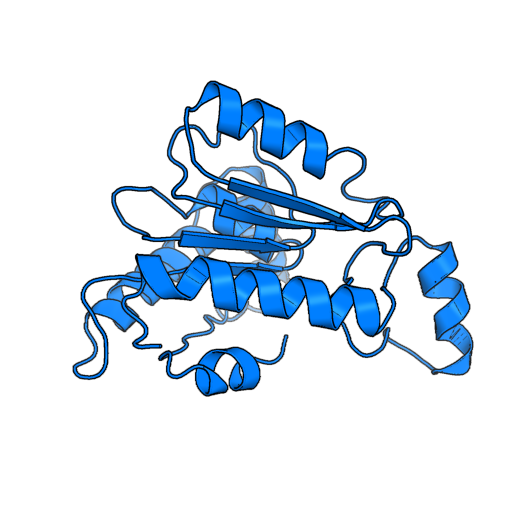139 ? 3.702 -9.520 -16.799 1.00 96.50 139 PRO A CA 1
ATOM 1016 C C . PRO A 1 139 ? 4.184 -8.306 -17.605 1.00 96.50 139 PRO A C 1
ATOM 1018 O O . PRO A 1 139 ? 5.378 -8.153 -17.850 1.00 96.50 139 PRO A O 1
ATOM 1021 N N . SER A 1 140 ? 3.255 -7.439 -18.011 1.00 93.12 140 SER A N 1
ATOM 1022 C CA . SER A 1 140 ? 3.492 -6.233 -18.816 1.00 93.12 140 SER A CA 1
ATOM 1023 C C . SER A 1 140 ? 3.794 -4.979 -17.996 1.00 93.12 140 SER A C 1
ATOM 1025 O O . SER A 1 140 ? 4.028 -3.918 -18.575 1.00 93.12 140 SER A O 1
ATOM 1027 N N . ALA A 1 141 ? 3.780 -5.064 -16.666 1.00 96.31 141 ALA A N 1
ATOM 1028 C CA . ALA A 1 141 ? 3.954 -3.902 -15.807 1.00 96.31 141 ALA A CA 1
ATOM 1029 C C . ALA A 1 141 ? 5.311 -3.890 -15.108 1.00 96.31 141 ALA A C 1
ATOM 1031 O O . ALA A 1 141 ? 5.920 -4.925 -14.844 1.00 96.31 141 ALA A O 1
ATOM 1032 N N . GLY A 1 142 ? 5.746 -2.692 -14.740 1.00 95.88 142 GLY A N 1
ATOM 1033 C CA . GLY A 1 142 ? 6.864 -2.441 -13.850 1.00 95.88 142 GLY A CA 1
ATOM 1034 C C . GLY A 1 142 ? 6.455 -1.614 -12.632 1.00 95.88 142 GLY A C 1
ATOM 1035 O O . GLY A 1 142 ? 5.288 -1.552 -12.237 1.00 95.88 142 GLY A O 1
ATOM 1036 N N . HIS A 1 143 ? 7.439 -0.952 -12.033 1.00 96.62 143 HIS A N 1
ATOM 1037 C CA . HIS A 1 143 ? 7.237 -0.061 -10.901 1.00 96.62 143 HIS A CA 1
ATOM 1038 C C . HIS A 1 143 ? 6.326 1.116 -11.269 1.00 96.62 143 HIS A C 1
ATOM 1040 O O . HIS A 1 143 ? 6.382 1.624 -12.384 1.00 96.62 143 HIS A O 1
ATOM 1046 N N . ALA A 1 144 ? 5.522 1.618 -10.331 1.00 94.38 144 ALA A N 1
ATOM 1047 C CA . ALA A 1 144 ? 4.563 2.693 -10.605 1.00 94.38 144 ALA A CA 1
ATOM 1048 C C . ALA A 1 144 ? 3.506 2.339 -11.675 1.00 94.38 144 ALA A C 1
ATOM 1050 O O . ALA A 1 144 ? 3.028 3.224 -12.386 1.00 94.38 144 ALA A O 1
ATOM 1051 N N . LEU A 1 145 ? 3.111 1.058 -11.741 1.00 92.94 145 LEU A N 1
ATOM 1052 C CA . LEU A 1 145 ? 2.020 0.524 -12.570 1.00 92.94 145 LEU A CA 1
ATOM 1053 C C . LEU A 1 145 ? 0.810 1.464 -12.620 1.00 92.94 145 LEU A C 1
ATOM 1055 O O . LEU A 1 145 ? 0.312 1.745 -13.698 1.00 92.94 145 LEU A O 1
ATOM 1059 N N . PHE A 1 146 ? 0.377 2.005 -11.481 1.00 94.44 146 PHE A N 1
ATOM 1060 C CA . PHE A 1 146 ? -0.854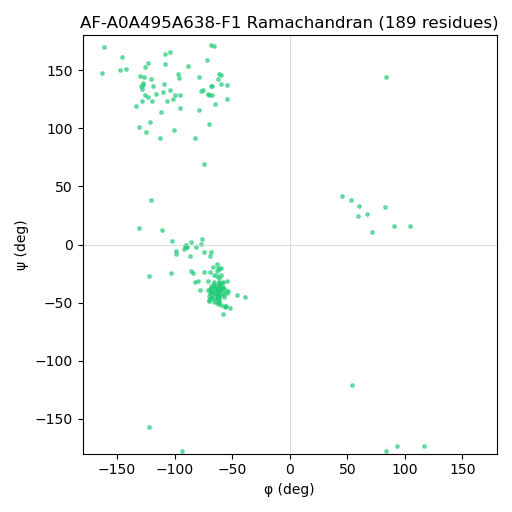 2.793 -11.354 1.00 94.44 146 PHE A CA 1
ATOM 1061 C C . PHE A 1 146 ? -0.777 4.218 -11.923 1.00 94.44 146 PHE A C 1
ATOM 1063 O O . PHE A 1 146 ? -1.793 4.912 -11.953 1.00 94.44 146 PHE A O 1
ATOM 1070 N N . ASN A 1 147 ? 0.395 4.688 -12.354 1.00 91.44 147 ASN A N 1
ATOM 1071 C CA . ASN A 1 147 ? 0.528 6.034 -12.900 1.00 91.44 147 ASN A CA 1
ATOM 1072 C C . ASN A 1 147 ? -0.013 6.105 -14.333 1.00 91.44 147 ASN A C 1
ATOM 1074 O O . ASN A 1 147 ? 0.360 5.296 -15.182 1.00 91.44 147 ASN A O 1
ATOM 1078 N N . ASP A 1 148 ? -0.839 7.118 -14.621 1.00 87.12 148 ASP A N 1
ATOM 1079 C CA . ASP A 1 148 ? -1.385 7.338 -15.966 1.00 87.12 148 ASP A CA 1
ATOM 1080 C C . ASP A 1 148 ? -0.325 7.703 -17.005 1.00 87.12 148 ASP A C 1
ATOM 1082 O O . ASP A 1 148 ? -0.408 7.284 -18.162 1.00 87.12 148 ASP A O 1
ATOM 1086 N N . SER A 1 149 ? 0.691 8.435 -16.557 1.00 85.50 149 SER A N 1
ATOM 1087 C CA . SER A 1 149 ? 1.829 8.890 -17.343 1.00 85.50 149 SER A CA 1
ATOM 1088 C C . SER A 1 149 ? 3.106 8.849 -16.512 1.00 85.50 149 SER A C 1
ATOM 1090 O O . SER A 1 149 ? 3.077 9.057 -15.297 1.00 85.50 149 SER A O 1
ATOM 1092 N N . MET A 1 150 ? 4.240 8.658 -17.181 1.00 87.12 150 MET A N 1
ATOM 1093 C CA . MET A 1 150 ? 5.559 8.753 -16.558 1.00 87.12 150 MET A CA 1
ATOM 1094 C C . MET A 1 150 ? 6.093 10.195 -16.592 1.00 87.12 150 MET A C 1
ATOM 1096 O O . MET A 1 150 ? 5.713 10.954 -17.485 1.00 87.12 150 MET A O 1
ATOM 1100 N N . PRO A 1 151 ? 6.971 10.597 -15.652 1.00 84.81 151 PRO A N 1
ATOM 1101 C CA . PRO A 1 151 ? 7.557 11.933 -15.648 1.00 84.81 151 PRO A CA 1
ATOM 1102 C C . PRO A 1 151 ? 8.352 12.241 -16.925 1.00 84.81 151 PRO A C 1
ATOM 1104 O O . PRO A 1 151 ? 9.047 11.382 -17.470 1.00 84.81 151 PRO A O 1
ATOM 1107 N N . GLY A 1 152 ? 8.314 13.504 -17.350 1.00 86.06 152 GLY A N 1
ATOM 1108 C CA . GLY A 1 152 ? 9.029 13.990 -18.531 1.00 86.06 152 GLY A CA 1
ATOM 1109 C C . GLY A 1 152 ? 8.191 13.968 -19.818 1.00 86.06 152 GLY A C 1
ATOM 1110 O O . GLY A 1 152 ? 6.984 13.732 -19.776 1.00 86.06 152 GLY A O 1
ATOM 1111 N N . PRO A 1 153 ? 8.804 14.274 -20.976 1.00 86.81 153 PRO A N 1
ATOM 1112 C CA . PRO A 1 153 ? 8.099 14.322 -22.254 1.00 86.81 153 PRO A CA 1
ATOM 1113 C C . PRO A 1 153 ? 7.459 12.977 -22.616 1.00 86.81 153 PRO A C 1
ATOM 1115 O O . PRO A 1 153 ? 8.109 11.939 -22.505 1.00 86.81 153 PRO A O 1
ATOM 1118 N N . ALA A 1 154 ? 6.229 12.996 -23.145 1.00 85.00 154 ALA A N 1
ATOM 1119 C CA . ALA A 1 154 ? 5.493 11.784 -23.533 1.00 85.00 154 ALA A CA 1
ATOM 1120 C C . ALA A 1 154 ? 6.272 10.884 -24.514 1.00 85.00 154 ALA A C 1
ATOM 1122 O O . ALA A 1 154 ? 6.175 9.662 -24.447 1.00 85.00 154 ALA A O 1
ATOM 1123 N N . ALA A 1 155 ? 7.110 11.479 -25.370 1.00 87.38 155 ALA A N 1
ATOM 1124 C CA . ALA A 1 155 ? 7.988 10.752 -26.286 1.00 87.38 155 ALA A CA 1
ATOM 1125 C C . ALA A 1 155 ? 9.015 9.839 -25.577 1.00 87.38 155 ALA A C 1
ATOM 1127 O O . ALA A 1 155 ? 9.508 8.898 -26.191 1.00 87.38 155 ALA A O 1
ATOM 1128 N N . LEU A 1 156 ? 9.328 10.085 -24.297 1.00 87.75 156 LEU A N 1
ATOM 1129 C CA . LEU A 1 156 ? 10.235 9.255 -23.493 1.00 87.75 156 LEU A CA 1
ATOM 1130 C C . LEU A 1 156 ? 9.512 8.148 -22.709 1.00 87.75 156 LEU A C 1
ATOM 1132 O O . LEU A 1 156 ? 10.177 7.332 -22.075 1.00 87.75 156 LEU A O 1
ATOM 1136 N N . ALA A 1 157 ? 8.176 8.074 -22.752 1.00 84.12 157 ALA A N 1
ATOM 1137 C CA . ALA A 1 157 ? 7.411 7.042 -22.048 1.00 84.12 157 ALA A CA 1
ATOM 1138 C C . ALA A 1 157 ? 7.870 5.597 -22.360 1.00 84.12 157 ALA A C 1
ATOM 1140 O O . ALA A 1 157 ? 7.991 4.816 -21.414 1.00 84.12 157 ALA A O 1
ATOM 1141 N N . PRO A 1 158 ? 8.225 5.226 -23.612 1.00 86.56 158 PRO A N 1
ATOM 1142 C CA . PRO A 1 158 ? 8.741 3.886 -23.898 1.00 86.56 158 PRO A CA 1
ATOM 1143 C C . PRO A 1 158 ? 10.045 3.553 -23.156 1.00 86.56 158 PRO A C 1
ATOM 1145 O O . PRO A 1 158 ? 10.248 2.405 -22.766 1.00 86.56 158 PRO A O 1
ATOM 1148 N N . LEU A 1 159 ? 10.914 4.542 -22.910 1.00 89.94 159 LEU A N 1
ATOM 1149 C CA . LEU A 1 159 ? 12.173 4.328 -22.185 1.00 89.94 159 LEU A CA 1
ATOM 1150 C C . LEU A 1 159 ? 11.931 4.002 -20.711 1.00 89.94 159 LEU A C 1
ATOM 1152 O O . LEU A 1 159 ? 12.635 3.166 -20.152 1.00 89.94 159 LEU A O 1
ATOM 1156 N N . TRP A 1 160 ? 10.915 4.610 -20.093 1.00 90.25 160 TRP A N 1
ATOM 1157 C CA . TRP A 1 160 ? 10.501 4.258 -18.734 1.00 90.25 160 TRP A CA 1
ATOM 1158 C C . TRP A 1 160 ? 10.021 2.810 -18.642 1.00 90.25 160 TRP A C 1
ATOM 1160 O O . TRP A 1 160 ? 10.372 2.115 -17.692 1.00 90.25 160 TRP A O 1
ATOM 1170 N N . HIS A 1 161 ? 9.288 2.341 -19.653 1.00 86.38 161 HIS A N 1
ATOM 1171 C CA . HIS A 1 161 ? 8.837 0.952 -19.726 1.00 86.38 161 HIS A CA 1
ATOM 1172 C C . HIS A 1 161 ? 10.008 -0.028 -19.824 1.00 86.38 161 HIS A C 1
ATOM 1174 O O . HIS A 1 161 ? 10.082 -0.979 -19.050 1.00 86.38 161 HIS A O 1
ATOM 1180 N N . VAL A 1 162 ? 10.985 0.262 -20.688 1.00 87.81 162 VAL A N 1
ATOM 1181 C CA . VAL A 1 162 ? 12.231 -0.519 -20.778 1.00 87.81 162 VAL A CA 1
ATOM 1182 C C . VAL A 1 162 ? 13.022 -0.482 -19.464 1.00 87.81 162 VAL A C 1
ATOM 1184 O O . VAL A 1 162 ? 13.621 -1.483 -19.079 1.00 87.81 162 VAL A O 1
ATOM 1187 N N . ALA A 1 163 ? 12.995 0.641 -18.743 1.00 91.38 163 ALA A N 1
ATOM 1188 C CA . ALA A 1 163 ? 13.622 0.789 -17.430 1.00 91.38 163 ALA A CA 1
ATOM 1189 C C . ALA A 1 163 ? 12.839 0.119 -16.281 1.00 91.38 163 ALA A C 1
ATOM 1191 O O . ALA A 1 163 ? 13.234 0.252 -15.122 1.00 91.38 163 ALA A O 1
ATOM 1192 N N . GLY A 1 164 ? 11.747 -0.592 -16.578 1.00 93.12 164 GLY A N 1
ATOM 1193 C CA . GLY A 1 164 ? 10.969 -1.328 -15.587 1.00 93.12 164 GLY A CA 1
ATOM 1194 C C . GLY A 1 164 ? 9.957 -0.479 -14.822 1.00 93.12 164 GLY A C 1
ATOM 1195 O O . GLY A 1 164 ? 9.702 -0.755 -13.652 1.00 93.12 164 GLY A O 1
ATOM 1196 N N . PHE A 1 165 ? 9.387 0.554 -15.450 1.00 94.38 165 PHE A N 1
ATOM 1197 C CA . PHE A 1 165 ? 8.334 1.398 -14.875 1.00 94.38 165 PHE A CA 1
ATOM 1198 C C . PHE A 1 165 ? 7.062 1.434 -15.724 1.00 94.38 165 PHE A C 1
ATOM 1200 O O . PHE A 1 165 ? 7.113 1.294 -16.938 1.00 94.38 165 PHE A O 1
ATOM 1207 N N . GLY A 1 166 ? 5.927 1.744 -15.102 1.00 92.94 166 GLY A N 1
ATOM 1208 C CA . GLY A 1 166 ? 4.630 1.922 -15.748 1.00 92.94 166 GLY A CA 1
ATOM 1209 C C . GLY A 1 166 ? 3.887 0.609 -15.977 1.00 92.94 166 GLY A C 1
ATOM 1210 O O . GLY A 1 166 ? 4.347 -0.464 -15.607 1.00 92.94 166 GLY A O 1
ATOM 1211 N N . GLY A 1 167 ? 2.720 0.693 -16.599 1.00 91.81 167 GLY A N 1
ATOM 1212 C CA . GLY A 1 167 ? 1.891 -0.452 -16.960 1.00 91.81 167 GLY A CA 1
ATOM 1213 C C . GLY A 1 167 ? 0.890 -0.058 -18.032 1.00 91.81 167 GLY A C 1
ATOM 1214 O O . GLY A 1 167 ? 0.738 1.129 -18.349 1.00 91.81 167 GLY A O 1
ATOM 1215 N N . THR A 1 168 ? 0.210 -1.047 -18.602 1.00 92.81 168 THR A N 1
ATOM 1216 C CA . THR A 1 168 ? -0.848 -0.766 -19.571 1.00 92.81 168 THR A CA 1
ATOM 1217 C C . THR A 1 168 ? -2.068 -0.177 -18.865 1.00 92.81 168 THR A C 1
ATOM 1219 O O . THR A 1 168 ? -2.269 -0.357 -17.663 1.00 92.81 168 THR A O 1
ATOM 1222 N N . ARG A 1 169 ? -2.929 0.525 -19.610 1.00 93.56 169 ARG A N 1
ATOM 1223 C CA . ARG A 1 169 ? -4.210 0.996 -19.062 1.00 93.56 169 ARG A CA 1
ATOM 1224 C C . ARG A 1 169 ? -5.060 -0.170 -18.548 1.00 93.56 169 ARG A C 1
ATOM 1226 O O . ARG A 1 169 ? -5.730 -0.017 -17.537 1.00 93.56 169 ARG A O 1
ATOM 1233 N N . GLU A 1 170 ? -5.026 -1.309 -19.231 1.00 95.81 170 GLU A N 1
ATOM 1234 C CA . GLU A 1 170 ? -5.765 -2.509 -18.837 1.00 95.81 170 GLU A CA 1
ATOM 1235 C C . GLU A 1 170 ? -5.293 -3.044 -17.482 1.00 95.81 170 GLU A C 1
ATOM 1237 O O . GLU A 1 170 ? -6.117 -3.196 -16.581 1.00 95.81 170 GLU A O 1
ATOM 1242 N N . ASP A 1 171 ? -3.976 -3.207 -17.304 1.00 95.56 171 ASP A N 1
ATOM 1243 C CA . ASP A 1 171 ? -3.377 -3.631 -16.032 1.00 95.56 171 ASP A CA 1
ATOM 1244 C C . ASP A 1 171 ? -3.761 -2.673 -14.897 1.00 95.56 171 ASP A C 1
ATOM 1246 O O . ASP A 1 171 ? -4.132 -3.105 -13.807 1.00 95.56 171 ASP A O 1
ATOM 1250 N N . ARG A 1 172 ? -3.728 -1.356 -15.158 1.00 95.38 172 ARG A N 1
ATOM 1251 C CA . ARG A 1 172 ? -4.133 -0.333 -14.180 1.00 95.38 172 ARG A CA 1
ATOM 1252 C C . ARG A 1 172 ? -5.593 -0.458 -13.777 1.00 95.38 172 ARG A C 1
ATOM 1254 O O . ARG A 1 172 ? -5.897 -0.425 -12.589 1.00 95.38 172 ARG A O 1
ATOM 1261 N N . GLU A 1 173 ? -6.500 -0.557 -14.746 1.00 96.06 173 GLU A N 1
ATOM 1262 C CA . GLU A 1 173 ? -7.933 -0.650 -14.458 1.00 96.06 173 GLU A CA 1
ATOM 1263 C C . GLU A 1 173 ? -8.291 -1.958 -13.756 1.00 96.06 173 GLU A C 1
ATOM 1265 O O . GLU A 1 1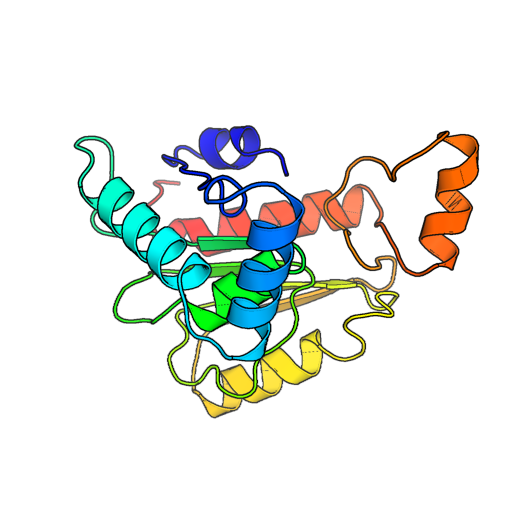73 ? -9.159 -1.966 -12.885 1.00 96.06 173 GLU A O 1
ATOM 1270 N N . HIS A 1 174 ? -7.617 -3.054 -14.106 1.00 97.50 174 HIS A N 1
ATOM 1271 C CA . HIS A 1 174 ? -7.760 -4.322 -13.403 1.00 97.50 174 HIS A CA 1
ATOM 1272 C C . HIS A 1 174 ? -7.263 -4.218 -11.957 1.00 97.50 174 HIS A C 1
ATOM 1274 O O . HIS A 1 174 ? -7.973 -4.606 -11.032 1.00 97.50 174 HIS A O 1
ATOM 1280 N N . ALA A 1 175 ? -6.086 -3.624 -11.745 1.00 97.31 175 ALA A N 1
ATOM 1281 C CA . ALA A 1 175 ? -5.518 -3.449 -10.415 1.00 97.31 175 ALA A CA 1
ATOM 1282 C C . ALA A 1 175 ? -6.396 -2.569 -9.515 1.00 97.31 175 ALA A C 1
ATOM 1284 O O . ALA A 1 175 ? -6.565 -2.883 -8.342 1.00 97.31 175 ALA A O 1
ATOM 1285 N N . TRP A 1 176 ? -7.003 -1.511 -10.060 1.00 96.88 176 TRP A N 1
ATOM 1286 C CA . TRP A 1 176 ? -7.957 -0.689 -9.316 1.00 96.88 176 TRP A CA 1
ATOM 1287 C C . TRP A 1 176 ? -9.253 -1.423 -8.967 1.00 96.88 176 TRP A C 1
ATOM 1289 O O . TRP A 1 176 ? -9.697 -1.302 -7.830 1.00 96.88 176 TRP A O 1
ATOM 1299 N N . ARG A 1 177 ? -9.832 -2.193 -9.901 1.00 96.81 177 ARG A N 1
ATOM 1300 C CA . ARG A 1 177 ? -11.030 -3.009 -9.629 1.00 96.81 177 ARG A CA 1
ATOM 1301 C C . ARG A 1 177 ? -10.794 -4.008 -8.503 1.00 96.81 177 ARG A C 1
ATOM 1303 O O . ARG A 1 177 ? -11.596 -4.087 -7.589 1.00 96.81 177 ARG A O 1
ATOM 1310 N N . ARG A 1 178 ? -9.636 -4.676 -8.494 1.00 97.62 178 ARG A N 1
ATOM 1311 C CA . ARG A 1 178 ? -9.266 -5.584 -7.397 1.00 97.62 178 ARG A CA 1
ATOM 1312 C C . ARG A 1 178 ? -9.238 -4.893 -6.036 1.00 97.62 178 ARG A C 1
ATOM 1314 O O . ARG A 1 178 ? -9.629 -5.498 -5.049 1.00 97.62 178 ARG A O 1
ATOM 1321 N N . ILE A 1 179 ? -8.781 -3.640 -5.966 1.00 97.25 179 ILE A N 1
ATOM 1322 C CA . ILE A 1 179 ? -8.801 -2.881 -4.706 1.00 97.25 179 ILE A CA 1
ATOM 1323 C C . ILE A 1 179 ? -10.241 -2.613 -4.271 1.00 97.25 179 ILE A C 1
ATOM 1325 O O . ILE A 1 179 ? -10.566 -2.874 -3.120 1.00 97.25 179 ILE A O 1
ATOM 1329 N N . GLU A 1 180 ? -11.080 -2.116 -5.180 1.00 95.81 180 GLU A N 1
ATOM 1330 C CA . GLU A 1 180 ? -12.498 -1.836 -4.925 1.00 95.81 180 GLU A CA 1
ATOM 1331 C C . GLU A 1 180 ? -13.231 -3.084 -4.412 1.00 95.81 180 GLU A C 1
ATOM 1333 O O . GLU A 1 180 ? -13.793 -3.073 -3.317 1.00 95.81 180 GLU A O 1
ATOM 1338 N N . ASP A 1 181 ? -13.115 -4.191 -5.148 1.00 96.06 181 ASP A N 1
ATOM 1339 C CA . ASP A 1 181 ? -13.776 -5.457 -4.832 1.00 96.06 181 ASP A CA 1
ATOM 1340 C C . ASP A 1 181 ? -13.306 -6.026 -3.482 1.00 96.06 181 ASP A C 1
ATOM 1342 O O . ASP A 1 181 ? -14.113 -6.476 -2.667 1.00 96.06 181 ASP A O 1
ATOM 1346 N N . TYR A 1 182 ? -11.996 -5.980 -3.210 1.00 97.00 182 TYR A N 1
ATOM 1347 C CA . TYR A 1 182 ? -11.418 -6.535 -1.982 1.00 97.00 182 TYR A CA 1
ATOM 1348 C C . TYR A 1 182 ? -11.695 -5.663 -0.744 1.00 97.00 182 TYR A C 1
ATOM 1350 O O . TYR A 1 182 ? -11.692 -6.165 0.379 1.00 97.00 182 TYR A O 1
ATOM 1358 N N . PHE A 1 183 ? -11.949 -4.363 -0.928 1.00 95.81 183 PHE A N 1
ATOM 1359 C CA . PHE A 1 183 ? -12.276 -3.427 0.154 1.00 95.81 183 PHE A CA 1
ATOM 1360 C C . PHE A 1 183 ? -13.771 -3.407 0.493 1.00 95.81 183 PHE A C 1
ATOM 1362 O O . PHE A 1 183 ? -14.126 -3.049 1.619 1.00 95.81 183 PHE A O 1
ATOM 1369 N N . ALA A 1 184 ? -14.640 -3.811 -0.438 1.00 92.88 184 ALA A N 1
ATOM 1370 C CA . ALA A 1 184 ? -16.088 -3.706 -0.283 1.00 92.88 184 ALA A CA 1
ATOM 1371 C C . ALA A 1 184 ? -16.607 -4.412 0.982 1.00 92.88 184 ALA A C 1
ATOM 1373 O O . ALA A 1 184 ? -17.257 -3.787 1.823 1.00 92.88 184 ALA A O 1
ATOM 1374 N N . ALA A 1 185 ? -16.269 -5.694 1.157 1.00 90.75 185 ALA A N 1
ATOM 1375 C CA . ALA A 1 185 ? -16.757 -6.478 2.291 1.00 90.75 185 ALA A CA 1
ATOM 1376 C C . ALA A 1 185 ? -16.141 -6.056 3.644 1.00 90.75 185 ALA A C 1
ATOM 1378 O O . ALA A 1 185 ? -16.912 -5.841 4.581 1.00 90.75 185 ALA A O 1
ATOM 1379 N N . PRO A 1 186 ? -14.808 -5.882 3.790 1.00 91.75 186 PRO A N 1
ATOM 1380 C CA . PRO A 1 186 ? -14.211 -5.508 5.077 1.00 91.75 186 PRO A CA 1
ATOM 1381 C C . PRO A 1 186 ? -14.602 -4.115 5.582 1.00 91.75 186 PRO A C 1
ATOM 1383 O O . PRO A 1 186 ? -14.563 -3.882 6.787 1.00 91.75 186 PRO A O 1
ATOM 1386 N N . LEU A 1 187 ? -14.960 -3.187 4.687 1.00 90.12 187 LEU A N 1
ATOM 1387 C CA . LEU A 1 187 ? -15.313 -1.808 5.049 1.00 90.12 187 LEU A CA 1
ATOM 1388 C C . LEU A 1 187 ? -16.823 -1.537 5.060 1.00 90.12 187 LEU A C 1
ATOM 1390 O O . LEU A 1 187 ? -17.236 -0.406 5.307 1.00 90.12 187 LEU A O 1
ATOM 1394 N N . GLY A 1 188 ? -17.649 -2.557 4.813 1.00 77.31 188 GLY A N 1
ATOM 1395 C CA . GLY A 1 188 ? -19.105 -2.425 4.852 1.00 77.31 188 GLY A CA 1
ATOM 1396 C C . GLY A 1 188 ? -19.681 -1.534 3.748 1.00 77.31 188 GLY A C 1
ATOM 1397 O O . GLY A 1 188 ? -20.756 -0.961 3.935 1.00 77.31 188 GLY A O 1
ATOM 1398 N N . ALA A 1 189 ? -18.995 -1.407 2.606 1.00 63.78 189 ALA A N 1
ATOM 1399 C CA . ALA A 1 189 ? -19.574 -0.731 1.452 1.00 63.78 189 ALA A CA 1
ATOM 1400 C C . ALA A 1 189 ? -20.774 -1.556 0.962 1.00 63.78 189 ALA A C 1
ATOM 1402 O O . ALA A 1 189 ? -20.653 -2.748 0.674 1.00 63.78 189 ALA A O 1
ATOM 1403 N N . SER A 1 190 ? -21.955 -0.939 0.937 1.00 48.69 190 SER A N 1
ATOM 1404 C CA . SER A 1 190 ? -23.158 -1.583 0.406 1.00 48.69 190 SER A CA 1
ATOM 1405 C C . SER A 1 190 ? -23.024 -1.709 -1.112 1.00 48.69 190 SER A C 1
ATOM 1407 O O . SER A 1 190 ? -22.691 -0.723 -1.767 1.00 48.69 190 SER A O 1
ATOM 1409 N N . ALA A 1 191 ? -23.248 -2.919 -1.633 1.00 45.38 191 ALA A N 1
ATOM 1410 C CA . ALA A 1 191 ? -23.286 -3.214 -3.068 1.00 45.38 191 ALA A CA 1
ATOM 1411 C C . ALA A 1 191 ? -24.376 -2.425 -3.813 1.00 45.38 191 ALA A C 1
ATOM 1413 O O . ALA A 1 191 ? -25.422 -2.124 -3.188 1.00 45.38 191 ALA A O 1
#

Nearest PDB structures (foldseek):
  1ggv-assembly1_A  TM=7.237E-01  e=1.078E-06  Pseudomonas putida
  4u2g-assembly1_A  TM=7.517E-01  e=4.522E-06  Pseudomonas knackmussii
  4u2e-assembly1_A  TM=7.446E-01  e=5.123E-06  Pseudomonas knackmussii
  1zi8-assembly1_A  TM=7.288E-01  e=5.452E-06  Pseudomonas putida
  4u2f-assembly1_A  TM=7.304E-01  e=5.452E-06  Pseudomonas knackmussii

Secondary structure (DSSP, 8-state):
--HHHHHTTT-------TT-SS-HHHHHHHHHHHHHHT-SHHHHHHHHHHHHHHTSTT--S--EEEEETHHHHHHHHH-BTTT-SEEEEESPPPPS--TTBPPEEEEEETT-SSSTTHHHHHHHHHHHTT--EEEEEETT--BTTT-SS-SS-GGGHHHHHHTTB---HHHHHHHHHHHHHHHHTTTT---

Solvent-accessible surface area (backbone atoms only — not comparable to full-atom values): 10625 Å² total; per-residue (Å²): 137,64,70,67,60,57,37,71,74,75,43,92,81,86,82,82,74,69,51,68,71,75,46,64,70,54,12,48,53,51,38,54,45,18,66,76,67,74,48,54,68,50,60,52,52,52,51,52,50,54,55,53,50,53,70,39,91,91,50,56,100,48,44,71,41,80,16,54,37,71,42,7,27,47,30,53,71,62,29,33,51,93,76,22,48,33,31,31,32,29,52,30,59,72,68,96,68,55,71,56,36,25,34,36,37,34,42,33,23,66,40,10,75,90,48,68,67,34,56,63,55,44,51,59,47,28,60,77,46,72,36,58,70,50,78,45,68,35,80,81,14,8,37,61,30,80,45,93,68,66,91,73,62,77,90,51,44,67,57,42,43,76,70,15,28,29,37,48,72,63,59,34,54,51,52,51,48,52,48,54,64,68,44,28,72,60,58,66,57,80,131

InterPro domains:
  IPR002925 Dienelactone hydrolase [PF01738] (5-184)
  IPR029058 Alpha/Beta hydrolase fold [G3DSA:3.40.50.1820] (4-187)
  IPR029058 Alpha/Beta hydrolase fold [SSF53474] (5-185)
  IPR051049 Dienelactone hydrolase-like enzyme [PTHR46623] (5-184)

Mean predicted aligned error: 4.2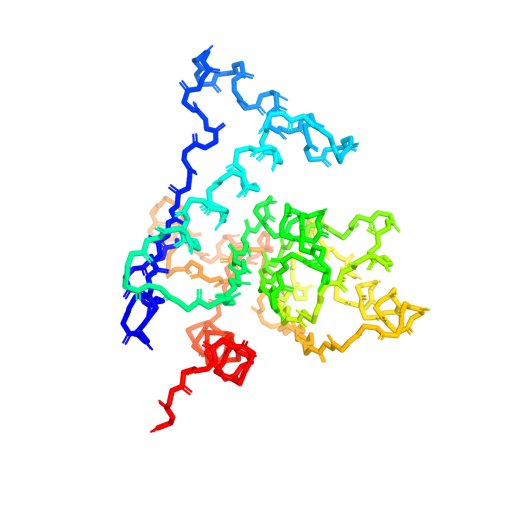6 Å

Organism: NCBI:txid2054280

Foldseek 3Di:
DDVVVVVVLVDDDDDDDQQPPPHNVVSVVQLVVCLVVLDDDSLVRVLVRLVVRCPDPSADVAAEAEAAACGLSSSQSNQFQVRHQEYEREQYADDPASLRHHEYEYEAECLAPPCHCVQVVNVVRCVVSVHHYHGDYHDQAFGQQQDPADPDDNVCRVVCSVNRHYGDPVSNVVSVVSVSVVCCVSRVRDD

Sequence (191 aa):
MNPGRIAGWGYEVVVPDLYSDGGARRCLVATMRSMSTGKGKALVDIETSGQWLLAQPETTEAVGIVGFCMGGGFALLTCDRDRYAVASVNYGTVPEDVGHACPVVGSYGAGDLQNRGAAQKLEAKLDAASVGYDIQEYPSAGHALFNDSMPGPAALAPLWHVAGFGGTREDREHAWRRIEDYFAAPLGASA

pLDDT: mean 91.75, std 8.19, range [45.38, 98.69]

Radius of gyration: 16.29 Å; Cα contacts (8 Å, |Δi|>4): 347; chains: 1; bounding box: 39×39×42 Å